Protein AF-A0A241VR04-F1 (afdb_monomer_lite)

Radius of gyration: 36.31 Å; chains: 1; bounding box: 90×102×62 Å

Secondary structure (DSSP, 8-state):
----------------------------------PPPHHHHHHHHHHHHHHHHHHHHHHHHHHHHHHHHHHHHHHHHHHHHHHHHHHHHSSSTT---GGGSEEEEE-TTS-EEEEESEETTTTEEEESTT--GGG--EEEEEEESSTT---S--B-TTSPBPGGGGS---S-EEEEEEEPEETTEESSTTS-EEEEETTS-EEEESSTTSGGGSS----TTTEEE-

Sequence (226 aa):
MNFFSSLIRTHNTQLTVSATAVQLNSVAQLKKAKGFTLIELMIVVVVVAILAAIAIPSYSQYIERKDLAIARQEALRLAGELERFKSKNFSYKGFDATYLYGYQGTDSDGNSTSESYYDKATGKLSLPLGASGADVKYIITLVDGGTGHKPLTIVNSEGTETTDSESVNGLSWAISVERAKDGSEPKQPRNYDLLLTNTGLRCMTKVKNVVTTFVDCGDDDNSESW

pLDDT: mean 84.78, std 16.1, range [33.53, 97.31]

Structure (mmCIF, N/CA/C/O backbone):
data_AF-A0A241VR04-F1
#
_entry.id   AF-A0A241VR04-F1
#
loop_
_atom_site.group_PDB
_atom_site.id
_atom_site.type_symbol
_atom_site.label_atom_id
_atom_site.label_alt_id
_atom_site.label_comp_id
_atom_site.label_asym_id
_atom_site.label_entity_id
_atom_site.label_seq_id
_atom_site.pdbx_PDB_ins_code
_atom_site.Cartn_x
_atom_site.Cartn_y
_atom_site.Cartn_z
_atom_site.occupancy
_atom_site.B_iso_or_equiv
_atom_site.auth_seq_id
_atom_site.auth_comp_id
_atom_site.auth_asym_id
_atom_site.auth_atom_id
_atom_site.pdbx_PDB_model_num
ATOM 1 N N . MET A 1 1 ? -22.599 72.269 20.823 1.00 39.28 1 MET A N 1
ATOM 2 C CA . MET A 1 1 ? -21.996 72.925 21.996 1.00 39.28 1 MET A CA 1
ATOM 3 C C . MET A 1 1 ? -23.129 73.475 22.839 1.00 39.28 1 MET A C 1
ATOM 5 O O . MET A 1 1 ? -23.839 74.345 22.373 1.00 39.28 1 MET A O 1
ATOM 9 N N . ASN A 1 2 ? -23.347 72.843 23.988 1.00 33.53 2 ASN A N 1
ATOM 10 C CA . ASN A 1 2 ? -23.771 73.435 25.250 1.00 33.53 2 ASN A CA 1
ATOM 11 C C . ASN A 1 2 ? -24.863 74.526 25.311 1.00 33.53 2 ASN A C 1
ATOM 13 O O . ASN A 1 2 ? -24.670 75.653 24.879 1.00 33.53 2 ASN A O 1
ATOM 17 N N . PHE A 1 3 ? -25.866 74.172 26.124 1.00 37.53 3 PHE A N 1
ATOM 18 C CA . PHE A 1 3 ? -26.429 74.959 27.230 1.00 37.53 3 PHE A CA 1
ATOM 19 C C . PHE A 1 3 ? -27.644 75.870 26.979 1.00 37.53 3 PHE A C 1
ATOM 21 O O . PHE A 1 3 ? -27.547 76.961 26.440 1.00 37.53 3 PHE A O 1
ATOM 28 N N . PHE A 1 4 ? -28.764 75.378 27.531 1.00 39.19 4 PHE A N 1
ATOM 29 C CA . PHE A 1 4 ? -29.616 76.013 28.549 1.00 39.19 4 PHE A CA 1
ATOM 30 C C . PHE A 1 4 ? -30.163 77.426 28.314 1.00 39.19 4 PHE A C 1
ATOM 32 O O . PHE A 1 4 ? -29.411 78.391 28.273 1.00 39.19 4 PHE A O 1
ATOM 39 N N . SER A 1 5 ? -31.497 77.530 28.407 1.00 39.38 5 SER A N 1
ATOM 40 C CA . SER A 1 5 ? -32.257 78.444 29.294 1.00 39.38 5 SER A CA 1
ATOM 41 C C . SER A 1 5 ? -33.636 78.692 28.656 1.00 39.38 5 SER A C 1
ATOM 43 O O . SER A 1 5 ? -33.710 79.248 27.571 1.00 39.38 5 SER A O 1
ATOM 45 N N . SER A 1 6 ? -34.724 78.086 29.139 1.00 38.06 6 SER A N 1
ATOM 46 C CA . SER A 1 6 ? -35.537 78.469 30.312 1.00 38.06 6 SER A CA 1
ATOM 47 C C . SER A 1 6 ? -36.768 79.307 29.935 1.00 38.06 6 SER A C 1
ATOM 49 O O . SER A 1 6 ? -36.705 80.167 29.066 1.00 38.06 6 SER A O 1
ATOM 51 N N . LEU A 1 7 ? -37.829 79.069 30.717 1.00 38.34 7 LEU A N 1
ATOM 52 C CA . LEU A 1 7 ? -39.064 79.834 30.919 1.00 38.34 7 LEU A CA 1
ATOM 53 C C . LEU A 1 7 ? -40.253 79.506 30.001 1.00 38.34 7 LEU A C 1
ATOM 55 O O . LEU A 1 7 ? -40.328 79.937 28.861 1.00 38.34 7 LEU A O 1
ATOM 59 N N . ILE A 1 8 ? -41.281 78.871 30.574 1.00 44.03 8 ILE A N 1
ATOM 60 C CA . ILE A 1 8 ? -42.440 79.594 31.130 1.00 44.03 8 ILE A CA 1
ATOM 61 C C . ILE A 1 8 ? -43.303 78.640 31.974 1.00 44.03 8 ILE A C 1
ATOM 63 O O . ILE A 1 8 ? -43.607 77.507 31.619 1.00 44.03 8 ILE A O 1
ATOM 67 N N . ARG A 1 9 ? -43.662 79.169 33.139 1.00 39.44 9 ARG A N 1
ATOM 68 C CA . ARG A 1 9 ? -44.588 78.688 34.163 1.00 39.44 9 ARG A CA 1
ATOM 69 C C . ARG A 1 9 ? -46.036 78.863 33.690 1.00 39.44 9 ARG A C 1
ATOM 71 O O . ARG A 1 9 ? -46.342 79.923 33.162 1.00 39.44 9 ARG A O 1
ATOM 78 N N . THR A 1 10 ? -46.936 77.922 33.985 1.00 44.41 10 THR A N 1
ATOM 79 C CA . THR A 1 10 ? -48.301 78.187 34.510 1.00 44.41 10 THR A CA 1
ATOM 80 C C . THR A 1 10 ? -49.040 76.878 34.813 1.00 44.41 10 THR A C 1
ATOM 82 O O . THR A 1 10 ? -49.115 75.972 33.992 1.00 44.41 10 THR A O 1
ATOM 85 N N . HIS A 1 11 ? -49.573 76.794 36.033 1.00 48.94 11 HIS A N 1
ATOM 86 C CA . HIS A 1 11 ? -50.571 75.822 36.479 1.00 48.94 11 HIS A CA 1
ATOM 87 C C . HIS A 1 11 ? -51.970 76.242 35.998 1.00 48.94 11 HIS A C 1
ATOM 89 O O . HIS A 1 11 ? -52.285 77.424 36.109 1.00 48.94 11 HIS A O 1
ATOM 95 N N . ASN A 1 12 ? -52.814 75.291 35.579 1.00 50.25 12 ASN A N 1
ATOM 96 C CA . ASN A 1 12 ? -54.262 75.211 35.886 1.00 50.25 12 ASN A CA 1
ATOM 97 C C . ASN A 1 12 ? -54.876 74.007 35.144 1.00 50.25 12 ASN A C 1
ATOM 99 O O . ASN A 1 12 ? -54.830 73.949 33.922 1.00 50.25 12 ASN A O 1
ATOM 103 N N . THR A 1 13 ? -55.192 72.907 35.832 1.00 45.31 13 THR A N 1
ATOM 104 C CA . THR A 1 13 ? -56.526 72.553 36.376 1.00 45.31 13 THR A CA 1
ATOM 105 C C . THR A 1 13 ? -57.651 72.463 35.335 1.00 45.31 13 THR A C 1
ATOM 107 O O . THR A 1 13 ? -58.212 73.465 34.917 1.00 45.31 13 THR A O 1
ATOM 110 N N . GLN A 1 14 ? -58.051 71.229 35.010 1.00 47.56 14 GLN A N 1
ATOM 111 C CA . GLN A 1 14 ? -59.447 70.854 34.757 1.00 47.56 14 GLN A CA 1
ATOM 112 C C . GLN A 1 14 ? -59.642 69.396 35.208 1.00 47.56 14 GLN A C 1
ATOM 114 O O . GLN A 1 14 ? -58.981 68.487 34.707 1.00 47.56 14 GLN A O 1
ATOM 119 N N . LEU A 1 15 ? -60.532 69.195 36.185 1.00 41.91 15 LEU A N 1
ATOM 120 C CA . LEU A 1 15 ? -61.107 67.898 36.550 1.00 41.91 15 LEU A CA 1
ATOM 121 C C . LEU A 1 15 ? -62.124 67.480 35.478 1.00 41.91 15 LEU A C 1
ATOM 123 O O . LEU A 1 15 ? -62.976 68.283 35.114 1.00 41.91 15 LEU A O 1
ATOM 127 N N . THR A 1 16 ? -62.144 66.204 35.094 1.00 47.28 16 THR A N 1
ATOM 128 C CA . THR A 1 16 ? -63.366 65.529 34.621 1.00 47.28 16 THR A CA 1
ATOM 129 C C . THR A 1 16 ? -63.419 64.112 35.194 1.00 47.28 16 THR A C 1
ATOM 131 O O . THR A 1 16 ? -62.405 63.431 35.321 1.00 47.28 16 THR A O 1
ATOM 134 N N . VAL A 1 17 ? -64.612 63.721 35.639 1.00 49.47 17 VAL A N 1
ATOM 135 C CA . VAL A 1 17 ? -64.913 62.539 36.455 1.00 49.47 17 VAL A CA 1
ATOM 136 C C . VAL A 1 17 ? -65.593 61.460 35.601 1.00 49.47 17 VAL A C 1
ATOM 138 O O . VAL A 1 17 ? -66.369 61.780 34.708 1.00 49.47 17 VAL A O 1
ATOM 141 N N . SER A 1 18 ? -65.365 60.201 35.993 1.00 49.81 18 SER A N 1
ATOM 142 C CA . SER A 1 18 ? -66.170 58.989 35.746 1.00 49.81 18 SER A CA 1
ATOM 143 C C . SER A 1 18 ? -66.097 58.282 34.389 1.00 49.81 18 SER A C 1
ATOM 145 O O . SER A 1 18 ? -66.780 58.639 33.438 1.00 49.81 18 SER A O 1
ATOM 147 N N . ALA A 1 19 ? -65.445 57.116 34.406 1.00 52.03 19 ALA A N 1
ATOM 148 C CA . ALA A 1 19 ? -66.067 55.857 33.993 1.00 52.03 19 ALA A CA 1
ATOM 149 C C . ALA A 1 19 ? -65.347 54.690 34.690 1.00 52.03 19 ALA A C 1
ATOM 151 O O . ALA A 1 19 ? -64.163 54.440 34.475 1.00 52.03 19 ALA A O 1
ATOM 152 N N . THR A 1 20 ? -66.063 53.986 35.561 1.00 49.97 20 THR A N 1
ATOM 153 C CA . THR A 1 20 ? -65.655 52.696 36.122 1.00 49.97 20 THR A CA 1
ATOM 154 C C . THR A 1 20 ? -65.588 51.650 35.010 1.00 49.97 20 THR A C 1
ATOM 156 O O . THR A 1 20 ? -66.627 51.264 34.476 1.00 49.97 20 THR A O 1
ATOM 159 N N . ALA A 1 21 ? -64.392 51.153 34.696 1.00 54.28 21 ALA A N 1
ATOM 160 C CA . ALA A 1 21 ? -64.214 49.896 33.976 1.00 54.28 21 ALA A CA 1
ATOM 161 C C . ALA A 1 21 ? -63.742 48.827 34.971 1.00 54.28 21 ALA A C 1
ATOM 163 O O . ALA A 1 21 ? -62.645 48.898 35.524 1.00 54.28 21 ALA A O 1
ATOM 164 N N . VAL A 1 22 ? -64.631 47.869 35.229 1.00 51.91 22 VAL A N 1
ATOM 165 C CA . VAL A 1 22 ? -64.387 46.639 35.987 1.00 51.91 22 VAL A CA 1
ATOM 166 C C . VAL A 1 22 ? -63.388 45.751 35.226 1.00 51.91 22 VAL A C 1
ATOM 168 O O . VAL A 1 22 ? -63.390 45.704 33.999 1.00 51.91 22 VAL A O 1
ATOM 171 N N . GLN A 1 23 ? -62.524 45.085 35.996 1.00 60.75 23 GLN A N 1
ATOM 172 C CA . GLN A 1 23 ? -61.385 44.241 35.616 1.00 60.75 23 GLN A CA 1
ATOM 173 C C . GLN A 1 23 ? -61.546 43.349 34.381 1.00 60.75 23 GLN A C 1
ATOM 175 O O . GLN A 1 23 ? -62.522 42.620 34.266 1.00 60.75 23 GLN A O 1
ATOM 180 N N . LEU A 1 24 ? -60.439 43.198 33.647 1.00 49.22 24 LEU A N 1
ATOM 181 C CA . LEU A 1 24 ? -59.973 41.897 33.155 1.00 49.22 24 LEU A CA 1
ATOM 182 C C . LEU A 1 24 ? -58.447 41.836 33.325 1.00 49.22 24 LEU A C 1
ATOM 184 O O . LEU A 1 24 ? -57.688 42.143 32.410 1.00 49.22 24 LEU A O 1
ATOM 188 N N . ASN A 1 25 ? -57.981 41.446 34.517 1.00 60.09 25 ASN A N 1
ATOM 189 C CA . ASN A 1 25 ? -56.613 40.948 34.652 1.00 60.09 25 ASN A CA 1
ATOM 190 C C . ASN A 1 25 ? -56.517 39.707 33.763 1.00 60.09 25 ASN A C 1
ATOM 192 O O . ASN A 1 25 ? -57.110 38.674 34.080 1.00 60.09 25 ASN A O 1
ATOM 196 N N . SER A 1 26 ? -55.811 39.814 32.637 1.00 60.19 26 SER A N 1
ATOM 197 C CA . SER A 1 26 ? -55.490 38.661 31.808 1.00 60.19 26 SER A CA 1
ATOM 198 C C . SER A 1 26 ? -54.713 37.676 32.674 1.00 60.19 26 SER A C 1
ATOM 200 O O . SER A 1 26 ? -53.553 37.918 33.018 1.00 60.19 26 SER A O 1
ATOM 202 N N . VAL A 1 27 ? -55.350 36.575 33.061 1.00 63.19 27 VAL A N 1
ATOM 203 C CA . VAL A 1 27 ? -54.652 35.464 33.698 1.00 63.19 27 VAL A CA 1
ATOM 204 C C . VAL A 1 27 ? -53.820 34.827 32.592 1.00 63.19 27 VAL A C 1
ATOM 206 O O . VAL A 1 27 ? -54.307 34.000 31.824 1.00 63.19 27 VAL A O 1
ATOM 209 N N . ALA A 1 28 ? -52.581 35.293 32.435 1.00 64.81 28 ALA A N 1
ATOM 210 C CA . ALA A 1 28 ? -51.611 34.641 31.577 1.00 64.81 28 ALA A CA 1
ATOM 211 C C . ALA A 1 28 ? -51.478 33.202 32.087 1.00 64.81 28 ALA A C 1
ATOM 213 O O . ALA A 1 28 ? -50.957 32.959 33.175 1.00 64.81 28 ALA A O 1
ATOM 214 N N . GLN A 1 29 ? -52.029 32.254 31.329 1.00 64.88 29 GLN A N 1
ATOM 215 C CA . GLN A 1 29 ? -51.862 30.824 31.547 1.00 64.88 29 GLN A CA 1
ATOM 216 C C . GLN A 1 29 ? -50.359 30.526 31.526 1.00 64.88 29 GLN A C 1
ATOM 218 O O . GLN A 1 29 ? -49.751 30.403 30.462 1.00 64.88 29 GLN A O 1
ATOM 223 N N . LEU A 1 30 ? -49.746 30.448 32.708 1.00 65.88 30 LEU A N 1
ATOM 224 C CA . LEU A 1 30 ? -48.392 29.944 32.885 1.00 65.88 30 LEU A CA 1
ATOM 225 C C . LEU A 1 30 ? -48.393 28.497 32.391 1.00 65.88 30 LEU A C 1
ATOM 227 O O . LEU A 1 30 ? -48.849 27.589 33.089 1.00 65.88 30 LEU A O 1
ATOM 231 N N . LYS A 1 31 ? -47.911 28.275 31.162 1.00 66.88 31 LYS A N 1
ATOM 232 C CA . LYS A 1 31 ? -47.611 26.930 30.672 1.00 66.88 31 LYS A CA 1
ATOM 233 C C . LYS A 1 31 ? -46.680 26.286 31.697 1.00 66.88 31 LYS A C 1
ATOM 235 O O . LYS A 1 31 ? -45.540 26.718 31.844 1.00 66.88 31 LYS A O 1
ATOM 240 N N . LYS A 1 32 ? -47.166 25.273 32.422 1.00 68.62 32 LYS A N 1
ATOM 241 C CA . LYS A 1 32 ? -46.323 24.455 33.299 1.00 68.62 32 LYS A CA 1
ATOM 242 C C . LYS A 1 32 ? -45.193 23.891 32.443 1.00 68.62 32 LYS A C 1
ATOM 244 O O . LYS A 1 32 ? -45.448 23.067 31.564 1.00 68.62 32 LYS A O 1
ATOM 249 N N . ALA A 1 33 ? -43.967 24.345 32.680 1.00 68.69 33 ALA A N 1
ATOM 250 C CA . ALA A 1 33 ? -42.789 23.708 32.123 1.00 68.69 33 ALA A CA 1
ATOM 251 C C . ALA A 1 33 ? -42.757 22.273 32.668 1.00 68.69 33 ALA A C 1
ATOM 253 O O . ALA A 1 33 ? -42.547 22.059 33.862 1.00 68.69 33 ALA A O 1
ATOM 254 N N . LYS A 1 34 ? -43.053 21.288 31.814 1.00 74.94 34 LYS A N 1
ATOM 255 C CA . LYS A 1 34 ? -42.814 19.880 32.134 1.00 74.94 34 LYS A CA 1
ATOM 256 C C . LYS A 1 34 ? -41.298 19.692 32.129 1.00 74.94 34 LYS A C 1
ATOM 258 O O . LYS A 1 34 ? -40.695 19.637 31.064 1.00 74.94 34 LYS A O 1
ATOM 263 N N . GLY A 1 35 ? -40.688 19.708 33.311 1.00 77.25 35 GLY A N 1
ATOM 264 C CA . GLY A 1 35 ? -39.271 19.395 33.475 1.00 77.25 35 GLY A CA 1
ATOM 265 C C . GLY A 1 35 ? -39.025 17.896 33.303 1.00 77.25 35 GLY A C 1
ATOM 266 O O . GLY A 1 35 ? -39.868 17.090 33.696 1.00 77.25 35 GLY A O 1
ATOM 267 N N . PHE A 1 36 ? -37.875 17.539 32.727 1.00 82.19 36 PHE A N 1
ATOM 268 C CA . PHE A 1 36 ? -37.367 16.166 32.730 1.00 82.19 36 PHE A CA 1
ATOM 269 C C . PHE A 1 36 ? -37.178 15.688 34.170 1.00 82.19 36 PHE A C 1
ATOM 271 O O . PHE A 1 36 ? -36.665 16.426 35.016 1.00 82.19 36 PHE A O 1
ATOM 278 N N . THR A 1 37 ? -37.581 14.453 34.457 1.00 91.00 37 THR A N 1
ATOM 279 C CA . THR A 1 37 ? -37.330 13.858 35.773 1.00 91.00 37 THR A CA 1
ATOM 280 C C . THR A 1 37 ? -35.912 13.286 35.830 1.00 91.00 37 THR A C 1
ATOM 282 O O . THR A 1 37 ? -35.388 12.790 34.833 1.00 91.00 37 THR A O 1
ATOM 285 N N . LEU A 1 38 ? -35.278 13.319 37.008 1.00 92.00 38 LEU A N 1
ATOM 286 C CA . LEU A 1 38 ? -33.941 12.737 37.194 1.00 92.00 38 LEU A CA 1
ATOM 287 C C . LEU A 1 38 ? -33.939 11.232 36.877 1.00 92.00 38 LEU A C 1
ATOM 289 O O . LEU A 1 38 ? -32.987 10.719 36.295 1.00 92.00 38 LEU A O 1
ATOM 293 N N . ILE A 1 39 ? -35.033 10.540 37.203 1.00 93.38 39 ILE A N 1
ATOM 294 C CA . ILE A 1 39 ? -35.177 9.106 36.943 1.00 93.38 39 ILE A CA 1
ATOM 295 C C . ILE A 1 39 ? -35.293 8.780 35.448 1.00 93.38 39 ILE A C 1
ATOM 297 O O . ILE A 1 39 ? -34.703 7.805 34.991 1.00 93.38 39 ILE A O 1
ATOM 301 N N . GLU A 1 40 ? -35.987 9.614 34.670 1.00 92.56 40 GLU A N 1
ATOM 302 C CA . GLU A 1 40 ? -36.082 9.467 33.214 1.00 92.56 40 GLU A CA 1
ATOM 303 C C . GLU A 1 40 ? -34.702 9.590 32.565 1.00 92.56 40 GLU A C 1
ATOM 305 O O . GLU A 1 40 ? -34.331 8.767 31.730 1.00 92.56 40 GLU A O 1
ATOM 310 N N . LEU A 1 41 ? -33.888 10.537 33.036 1.00 92.31 41 LEU A N 1
ATOM 311 C CA . LEU A 1 41 ? -32.508 10.672 32.584 1.00 92.31 41 LEU A CA 1
ATOM 312 C C . LEU A 1 41 ? -31.644 9.465 32.982 1.00 92.31 41 LEU A C 1
ATOM 314 O O . LEU A 1 41 ? -30.869 8.981 32.160 1.00 92.31 41 LEU A O 1
ATOM 318 N N . MET A 1 42 ? -31.791 8.933 34.201 1.00 94.94 42 MET A N 1
ATOM 319 C CA . MET A 1 42 ? -31.033 7.750 34.630 1.00 94.94 42 MET A CA 1
ATOM 320 C C . MET A 1 42 ? -31.308 6.524 33.754 1.00 94.94 42 MET A C 1
ATOM 322 O O . MET A 1 42 ? -30.368 5.831 33.370 1.00 94.94 42 MET A O 1
ATOM 326 N N . ILE A 1 43 ? -32.569 6.273 33.391 1.00 95.38 43 ILE A N 1
ATOM 327 C CA . ILE A 1 43 ? -32.918 5.148 32.512 1.00 95.38 43 ILE A CA 1
ATOM 328 C C . ILE A 1 43 ? -32.312 5.350 31.120 1.00 95.38 43 ILE A C 1
ATOM 330 O O . ILE A 1 43 ? -31.726 4.419 30.570 1.00 95.38 43 ILE A O 1
ATOM 334 N N . VAL A 1 44 ? -32.386 6.565 30.566 1.00 96.00 44 VAL A N 1
ATOM 335 C CA . VAL A 1 44 ? -31.792 6.876 29.256 1.00 96.00 44 VAL A CA 1
ATOM 336 C C . VAL A 1 44 ? -30.284 6.622 29.259 1.00 96.00 44 VAL A C 1
ATOM 338 O O . VAL A 1 44 ? -29.775 5.975 28.346 1.00 96.00 44 VAL A O 1
ATOM 341 N N . VAL A 1 45 ? -29.571 7.060 30.301 1.00 95.88 45 VAL A N 1
ATOM 342 C CA . VAL A 1 45 ? -28.121 6.833 30.424 1.00 95.88 45 VAL A CA 1
ATOM 343 C C . VAL A 1 45 ? -27.795 5.341 30.479 1.00 95.88 45 VAL A C 1
ATOM 345 O O . VAL A 1 45 ? -26.870 4.898 29.800 1.00 95.88 45 VAL A O 1
ATOM 348 N N . VAL A 1 46 ? -28.570 4.552 31.229 1.00 97.25 46 VAL A N 1
ATOM 349 C CA . VAL A 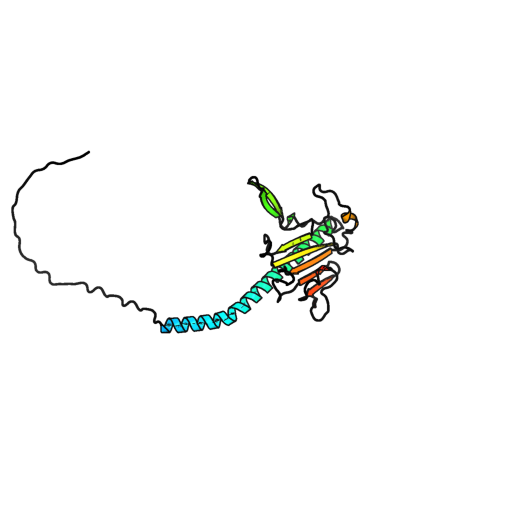1 46 ? -28.376 3.095 31.313 1.00 97.25 46 VAL A CA 1
ATOM 350 C C . VAL A 1 46 ? -28.574 2.430 29.950 1.00 97.25 46 VAL A C 1
ATOM 352 O O . VAL A 1 46 ? -27.743 1.623 29.536 1.00 97.25 46 VAL A O 1
ATOM 355 N N . VAL A 1 47 ? -29.631 2.790 29.219 1.00 97.06 47 VAL A N 1
ATOM 356 C CA . VAL A 1 47 ? -29.886 2.235 27.881 1.00 97.06 47 VAL A CA 1
ATOM 357 C C . VAL A 1 47 ? -28.760 2.609 26.910 1.00 97.06 47 VAL A C 1
ATOM 359 O O . VAL A 1 47 ? -28.253 1.740 26.202 1.00 97.06 47 VAL A O 1
ATOM 362 N N . VAL A 1 48 ? -28.310 3.869 26.910 1.00 96.94 48 VAL A N 1
ATOM 363 C CA . VAL A 1 48 ? -27.192 4.322 26.062 1.00 96.94 48 VAL A CA 1
ATOM 364 C C . VAL A 1 48 ? -25.893 3.593 26.414 1.00 96.94 48 VAL A C 1
ATOM 366 O O . VAL A 1 48 ? -25.165 3.196 25.507 1.00 96.94 48 VAL A O 1
ATOM 369 N N . ALA A 1 49 ? -25.616 3.355 27.700 1.00 97.12 49 ALA A N 1
ATOM 370 C CA . ALA A 1 49 ? -24.420 2.634 28.136 1.00 97.12 49 ALA A CA 1
ATOM 371 C C . ALA A 1 49 ? -24.391 1.184 27.618 1.00 97.12 49 ALA A C 1
ATOM 373 O O . ALA A 1 49 ? -23.358 0.728 27.125 1.00 97.12 49 ALA A O 1
ATOM 374 N N . ILE A 1 50 ? -25.526 0.478 27.664 1.00 96.38 50 ILE A N 1
ATOM 375 C CA . ILE A 1 50 ? -25.641 -0.897 27.147 1.00 96.38 50 ILE A CA 1
ATOM 376 C C . ILE A 1 50 ? -25.420 -0.924 25.629 1.00 96.38 50 ILE A C 1
ATOM 378 O O . ILE A 1 50 ? -24.664 -1.757 25.127 1.00 96.38 50 ILE A O 1
ATOM 382 N N . LEU A 1 51 ? -26.041 0.005 24.893 1.00 96.75 51 LEU A N 1
ATOM 383 C CA . LEU A 1 51 ? -25.873 0.093 23.440 1.00 96.75 51 LEU A CA 1
ATOM 384 C C . LEU A 1 51 ? -24.425 0.421 23.055 1.00 96.75 51 LEU A C 1
ATOM 386 O O . LEU A 1 51 ? -23.870 -0.213 22.157 1.00 96.75 51 LEU A O 1
ATOM 390 N N . ALA A 1 52 ? -23.794 1.366 23.757 1.00 94.75 52 ALA A N 1
ATOM 391 C CA . ALA A 1 52 ? -22.412 1.760 23.509 1.00 94.75 52 ALA A CA 1
ATOM 392 C C . ALA A 1 52 ? -21.430 0.592 23.709 1.00 94.75 52 ALA A C 1
ATOM 394 O O . ALA A 1 52 ? -20.520 0.420 22.897 1.00 94.75 52 ALA A O 1
ATOM 395 N N . ALA A 1 53 ? -21.644 -0.249 24.728 1.00 95.06 53 ALA A N 1
ATOM 396 C CA . ALA A 1 53 ? -20.777 -1.392 25.022 1.00 95.06 53 ALA A CA 1
ATOM 397 C C . ALA A 1 53 ? -20.680 -2.399 23.859 1.00 95.06 53 ALA A C 1
ATOM 399 O O . ALA A 1 53 ? -19.616 -2.968 23.623 1.00 95.06 53 ALA A O 1
ATOM 400 N N . ILE A 1 54 ? -21.765 -2.594 23.105 1.00 92.88 54 ILE A N 1
ATOM 401 C CA . ILE A 1 54 ? -21.800 -3.498 21.943 1.00 92.88 54 ILE A CA 1
ATOM 402 C C . ILE A 1 54 ? -21.365 -2.760 20.668 1.00 92.88 54 ILE A C 1
ATOM 404 O O . ILE A 1 54 ? -20.631 -3.306 19.840 1.00 92.88 54 ILE A O 1
ATOM 408 N N . ALA A 1 55 ? -21.795 -1.506 20.507 1.00 92.06 55 ALA A N 1
ATOM 409 C CA . ALA A 1 55 ? -21.573 -0.737 19.288 1.00 92.06 55 ALA A CA 1
ATOM 410 C C . ALA A 1 55 ? -20.095 -0.384 19.059 1.00 92.06 55 ALA A C 1
ATOM 412 O O . ALA A 1 55 ? -19.608 -0.519 17.937 1.00 92.06 55 ALA A O 1
ATOM 413 N N . ILE A 1 56 ? -19.362 0.024 20.101 1.00 90.88 56 ILE A N 1
ATOM 414 C CA . ILE A 1 56 ? -17.966 0.483 19.986 1.00 90.88 56 ILE A CA 1
ATOM 415 C C . ILE A 1 56 ? -17.032 -0.582 19.369 1.00 90.88 56 ILE A C 1
ATOM 417 O O . ILE A 1 56 ? -16.404 -0.285 18.348 1.00 90.88 56 ILE A O 1
ATOM 421 N N . PRO A 1 57 ? -16.931 -1.820 19.899 1.00 90.94 57 PRO A N 1
ATOM 422 C CA . PRO A 1 57 ? -16.031 -2.834 19.337 1.00 90.94 57 PRO A CA 1
ATOM 423 C C . PRO A 1 57 ? -16.476 -3.353 17.964 1.00 90.94 57 PRO A C 1
ATOM 425 O O . PRO A 1 57 ? -15.656 -3.883 17.212 1.00 90.94 57 PRO A O 1
ATOM 428 N N . SER A 1 58 ? -17.766 -3.249 17.634 1.00 91.44 58 SER A N 1
ATOM 429 C CA . SER A 1 58 ? -18.274 -3.590 16.302 1.00 91.44 58 SER A CA 1
ATOM 430 C C . SER A 1 58 ? -17.904 -2.514 15.281 1.00 91.44 58 SER A C 1
ATOM 432 O O . SER A 1 58 ? -17.510 -2.829 14.159 1.00 91.44 58 SER A O 1
ATOM 434 N N . TYR A 1 59 ? -18.010 -1.242 15.665 1.00 92.62 59 TYR A N 1
ATOM 435 C CA . TYR A 1 59 ? -17.695 -0.120 14.791 1.00 92.62 59 TYR A CA 1
ATOM 436 C C . TYR A 1 59 ? -16.198 -0.048 14.467 1.00 92.62 59 TYR A C 1
ATOM 438 O O . TYR A 1 59 ? -15.840 0.174 13.313 1.00 92.62 59 TYR A O 1
ATOM 446 N N . SER A 1 60 ? -15.313 -0.316 15.435 1.00 90.81 60 SER A N 1
ATOM 447 C CA . SER A 1 60 ? -13.865 -0.353 15.173 1.00 90.81 60 SER A CA 1
ATOM 448 C C . SER A 1 60 ? -13.489 -1.416 14.134 1.00 90.81 60 SER A C 1
ATOM 450 O O . SER A 1 60 ? -12.799 -1.112 13.165 1.00 90.81 60 SER A O 1
ATOM 452 N N . GLN A 1 61 ? -14.033 -2.631 14.261 1.00 91.38 61 GLN A N 1
ATOM 453 C CA . GLN A 1 61 ? -13.832 -3.703 13.279 1.00 91.38 61 GLN A CA 1
ATOM 454 C C . GLN A 1 61 ? -14.352 -3.334 11.889 1.00 91.38 61 GLN A C 1
ATOM 456 O O . GLN A 1 61 ? -13.745 -3.699 10.884 1.00 91.38 61 GLN A O 1
ATOM 461 N N . TYR A 1 62 ? -15.483 -2.630 11.822 1.00 93.38 62 TYR A N 1
ATOM 462 C CA . TYR A 1 62 ? -16.030 -2.159 10.555 1.00 93.38 62 TYR A CA 1
ATOM 463 C C . TYR A 1 62 ? -15.081 -1.170 9.865 1.00 93.38 62 TYR A C 1
ATOM 465 O O . TYR A 1 62 ? -14.815 -1.314 8.672 1.00 93.38 62 TYR A O 1
ATOM 473 N N . ILE A 1 63 ? -14.527 -0.211 10.613 1.00 93.06 63 ILE A N 1
ATOM 474 C CA . ILE A 1 63 ? -13.565 0.757 10.074 1.00 93.06 63 ILE A CA 1
ATOM 475 C C . ILE A 1 63 ? -12.294 0.059 9.581 1.00 93.06 63 ILE A C 1
ATOM 477 O O . ILE A 1 63 ? -11.868 0.343 8.464 1.00 93.06 63 ILE A O 1
ATOM 481 N N . GLU A 1 64 ? -11.753 -0.899 10.339 1.00 93.38 64 GLU A N 1
ATOM 482 C CA . GLU A 1 64 ? -10.592 -1.687 9.902 1.00 93.38 64 GLU A CA 1
ATOM 483 C C . GLU A 1 64 ? -10.874 -2.406 8.572 1.00 93.38 64 GLU A C 1
ATOM 485 O O . GLU A 1 64 ? -10.137 -2.241 7.598 1.00 93.38 64 GLU A O 1
ATOM 490 N N . ARG A 1 65 ? -11.989 -3.141 8.467 1.00 93.75 65 ARG A N 1
ATOM 491 C CA . ARG A 1 65 ? -12.367 -3.838 7.222 1.00 93.75 65 ARG A CA 1
ATOM 492 C C . ARG A 1 65 ? -12.532 -2.883 6.041 1.00 93.75 65 ARG A C 1
ATOM 494 O O . ARG A 1 65 ? -12.131 -3.213 4.928 1.00 93.75 65 ARG A O 1
ATOM 501 N N . LYS A 1 66 ? -13.109 -1.704 6.282 1.00 95.75 66 LYS A N 1
ATOM 502 C CA . LYS A 1 66 ? -13.265 -0.653 5.273 1.00 95.75 66 LYS A CA 1
ATOM 503 C C . LYS A 1 66 ? -11.900 -0.141 4.797 1.00 95.75 66 LYS A C 1
ATOM 505 O O . LYS A 1 66 ? -11.718 0.032 3.596 1.00 95.75 66 LYS A O 1
ATOM 510 N N . ASP A 1 67 ? -10.935 0.049 5.695 1.00 95.88 67 ASP A N 1
ATOM 511 C CA . ASP A 1 67 ? -9.581 0.476 5.322 1.00 95.88 67 ASP A CA 1
ATOM 512 C C . ASP A 1 67 ? -8.855 -0.590 4.474 1.00 95.88 67 ASP A C 1
ATOM 514 O O . ASP A 1 67 ? -8.254 -0.246 3.456 1.00 95.88 67 ASP A O 1
ATOM 518 N N . LEU A 1 68 ? -8.986 -1.884 4.813 1.00 95.62 68 LEU A N 1
ATOM 519 C CA . LEU A 1 68 ? -8.450 -2.977 3.982 1.00 95.62 68 LEU A CA 1
ATOM 520 C C . LEU A 1 68 ? -9.098 -3.009 2.597 1.00 95.62 68 LEU A C 1
ATOM 522 O O . LEU A 1 68 ? -8.410 -3.214 1.601 1.00 95.62 68 LEU A O 1
ATOM 526 N N . ALA A 1 69 ? -10.417 -2.819 2.519 1.00 96.06 69 ALA A N 1
ATOM 527 C CA . ALA A 1 69 ? -11.128 -2.809 1.245 1.00 96.06 69 ALA A CA 1
ATOM 528 C C . ALA A 1 69 ? -10.608 -1.698 0.318 1.00 96.06 69 ALA A C 1
ATOM 530 O O . ALA A 1 69 ? -10.386 -1.950 -0.865 1.00 96.06 69 ALA A O 1
ATOM 531 N N . ILE A 1 70 ? -10.342 -0.508 0.868 1.00 96.38 70 ILE A N 1
ATOM 532 C CA . ILE A 1 70 ? -9.729 0.608 0.133 1.00 96.38 70 ILE A CA 1
ATOM 533 C C . ILE A 1 70 ? -8.316 0.230 -0.327 1.00 96.38 70 ILE A C 1
ATOM 535 O O . ILE A 1 70 ? -7.993 0.393 -1.501 1.00 96.38 70 ILE A O 1
ATOM 539 N N . ALA A 1 71 ? -7.487 -0.327 0.560 1.00 96.75 71 ALA A N 1
ATOM 540 C CA . ALA A 1 71 ? -6.122 -0.715 0.210 1.00 96.75 71 ALA A CA 1
ATOM 541 C C . ALA A 1 71 ? -6.076 -1.809 -0.872 1.00 96.75 71 ALA A C 1
ATOM 543 O O . ALA A 1 71 ? -5.299 -1.720 -1.822 1.00 96.75 71 ALA A O 1
ATOM 544 N N . ARG A 1 72 ? -6.966 -2.803 -0.784 1.00 95.94 72 ARG A N 1
ATOM 545 C CA . ARG A 1 72 ? -7.143 -3.857 -1.792 1.00 95.94 72 ARG A CA 1
ATOM 546 C C . ARG A 1 72 ? -7.577 -3.285 -3.136 1.00 95.94 72 ARG A C 1
ATOM 548 O O . ARG A 1 72 ? -7.048 -3.689 -4.169 1.00 95.94 72 ARG A O 1
ATOM 555 N N . GLN A 1 73 ? -8.530 -2.357 -3.134 1.00 96.69 73 GLN A N 1
ATOM 556 C CA . GLN A 1 73 ? -8.984 -1.689 -4.350 1.00 96.69 73 GLN A CA 1
ATOM 557 C C . GLN A 1 73 ? -7.841 -0.921 -5.018 1.00 96.69 73 GLN A C 1
ATOM 559 O O . GLN A 1 73 ? -7.666 -1.030 -6.232 1.00 96.69 73 GLN A O 1
ATOM 564 N N . GLU A 1 74 ? -7.032 -0.207 -4.238 1.00 97.06 74 GLU A N 1
ATOM 565 C CA . GLU A 1 74 ? -5.944 0.595 -4.793 1.00 97.06 74 GLU A CA 1
ATOM 566 C C . GLU A 1 74 ? -4.789 -0.265 -5.316 1.00 97.06 74 GLU A C 1
ATOM 568 O O . GLU A 1 74 ? -4.231 0.014 -6.378 1.00 97.06 74 GLU A O 1
ATOM 573 N N . ALA A 1 75 ? -4.507 -1.391 -4.658 1.00 96.62 75 ALA A N 1
ATOM 574 C CA . ALA A 1 75 ? -3.572 -2.389 -5.165 1.00 96.62 75 ALA A CA 1
ATOM 575 C C . ALA A 1 75 ? -4.045 -3.001 -6.501 1.00 96.62 75 ALA A C 1
ATOM 577 O O . ALA A 1 75 ? -3.257 -3.153 -7.435 1.00 96.62 75 ALA A O 1
ATOM 578 N N . LEU A 1 76 ? -5.345 -3.292 -6.640 1.00 96.25 76 LEU A N 1
ATOM 579 C CA . LEU A 1 76 ? -5.929 -3.767 -7.902 1.00 96.25 76 LEU A CA 1
ATOM 580 C C . LEU A 1 76 ? -5.931 -2.688 -8.994 1.00 96.25 76 LEU A C 1
ATOM 582 O O . LEU A 1 76 ? -5.756 -3.009 -10.170 1.00 96.25 76 LEU A O 1
ATOM 586 N N . ARG A 1 77 ? -6.095 -1.414 -8.625 1.00 97.00 77 ARG A N 1
ATOM 587 C CA . ARG A 1 77 ? -5.981 -0.287 -9.557 1.00 97.00 77 ARG A CA 1
ATOM 588 C C . ARG A 1 77 ? -4.563 -0.179 -10.120 1.00 97.00 77 ARG A C 1
ATOM 590 O O . ARG A 1 77 ? -4.409 -0.070 -11.334 1.00 97.00 77 ARG A O 1
ATOM 597 N N . LEU A 1 78 ? -3.545 -0.268 -9.259 1.00 96.88 78 LEU A N 1
ATOM 598 C CA . LEU A 1 78 ? -2.138 -0.314 -9.673 1.00 96.88 78 LEU A CA 1
ATOM 599 C C . LEU A 1 78 ? -1.864 -1.497 -10.606 1.00 96.88 78 LEU A C 1
ATOM 601 O O . LEU A 1 78 ? -1.262 -1.307 -11.660 1.00 96.88 78 LEU A O 1
ATOM 605 N N . ALA A 1 79 ? -2.366 -2.689 -10.269 1.00 96.56 79 ALA A N 1
ATOM 606 C CA . ALA A 1 79 ? -2.258 -3.869 -11.127 1.00 96.56 79 ALA A CA 1
ATOM 607 C C . ALA A 1 79 ? -2.860 -3.630 -12.525 1.00 96.56 79 ALA A C 1
ATOM 609 O O . ALA A 1 79 ? -2.245 -3.970 -13.532 1.00 96.56 79 ALA A O 1
ATOM 610 N N . GLY A 1 80 ? -4.033 -2.994 -12.611 1.00 96.56 80 GLY A N 1
ATOM 611 C CA . GLY A 1 80 ? -4.652 -2.648 -13.894 1.00 96.56 80 GLY A CA 1
ATOM 612 C C . GLY A 1 80 ? -3.811 -1.681 -14.737 1.00 96.56 80 GLY A C 1
ATOM 613 O O . GLY A 1 80 ? -3.654 -1.880 -15.944 1.00 96.56 80 GLY A O 1
ATOM 614 N N . GLU A 1 81 ? -3.230 -0.654 -14.114 1.00 96.69 81 GLU A N 1
ATOM 615 C CA . GLU A 1 81 ? -2.367 0.308 -14.815 1.00 96.69 81 GLU A CA 1
ATOM 616 C C . GLU A 1 81 ? -1.021 -0.302 -15.233 1.00 96.69 81 GLU A C 1
ATOM 618 O O . GLU A 1 81 ? -0.499 0.047 -16.294 1.00 96.69 81 GLU A O 1
ATOM 623 N N . LEU A 1 82 ? -0.491 -1.264 -14.474 1.00 96.25 82 LEU A N 1
ATOM 624 C CA . LEU A 1 82 ? 0.695 -2.036 -14.859 1.00 96.25 82 LEU A CA 1
ATOM 625 C C . LEU A 1 82 ? 0.458 -2.832 -16.143 1.00 96.25 82 LEU A C 1
ATOM 627 O O . LEU A 1 82 ? 1.276 -2.776 -17.063 1.00 96.25 82 LEU A O 1
ATOM 631 N N . GLU A 1 83 ? -0.679 -3.522 -16.257 1.00 95.94 83 GLU A N 1
ATOM 632 C CA . GLU A 1 83 ? -1.017 -4.265 -17.478 1.00 95.94 83 GLU A CA 1
ATOM 633 C C . GLU A 1 83 ? -1.207 -3.334 -18.684 1.00 95.94 83 GLU A C 1
ATOM 635 O O . GLU A 1 83 ? -0.760 -3.626 -19.802 1.00 95.94 83 GLU A O 1
ATOM 640 N N . ARG A 1 84 ? -1.794 -2.154 -18.459 1.00 95.81 84 ARG A N 1
ATOM 641 C CA . ARG A 1 84 ? -1.903 -1.114 -19.488 1.00 95.81 84 ARG A CA 1
ATOM 642 C C . ARG A 1 84 ? -0.535 -0.585 -19.915 1.00 95.81 84 ARG A C 1
ATOM 644 O O . ARG A 1 84 ? -0.322 -0.346 -21.105 1.00 95.81 84 ARG A O 1
ATOM 651 N N . PHE A 1 85 ? 0.384 -0.391 -18.972 1.00 95.62 85 PHE A N 1
ATOM 652 C CA . PHE A 1 85 ? 1.741 0.067 -19.252 1.00 95.62 85 PHE A CA 1
ATOM 653 C C . PHE A 1 85 ? 2.531 -0.974 -20.046 1.00 95.62 85 PHE A C 1
ATOM 655 O O . PHE A 1 85 ? 3.109 -0.635 -21.080 1.00 95.62 85 PHE A O 1
ATOM 66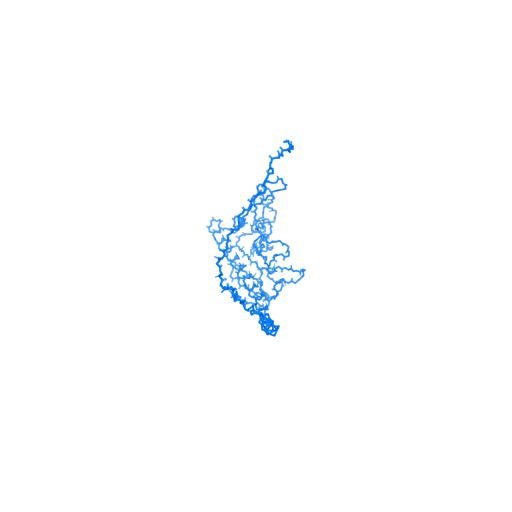2 N N . LYS A 1 86 ? 2.485 -2.247 -19.641 1.00 95.50 86 LYS A N 1
ATOM 663 C CA . LYS A 1 86 ? 3.130 -3.343 -20.375 1.00 95.50 86 LYS A CA 1
ATOM 664 C C . LYS A 1 86 ? 2.583 -3.496 -21.787 1.00 95.50 86 LYS A C 1
ATOM 666 O O . LYS A 1 86 ? 3.355 -3.733 -22.708 1.00 95.50 86 LYS A O 1
ATOM 671 N N . SER A 1 87 ? 1.282 -3.297 -21.988 1.00 96.50 87 SER A N 1
ATOM 672 C CA . SER A 1 87 ? 0.680 -3.342 -23.329 1.00 96.50 87 SER A CA 1
ATOM 673 C C . SER A 1 87 ? 1.263 -2.291 -24.287 1.00 96.50 87 SER A C 1
ATOM 675 O O . SER A 1 87 ? 1.199 -2.472 -25.499 1.00 96.50 87 SER A O 1
ATOM 677 N N . LYS A 1 88 ? 1.829 -1.193 -23.763 1.00 95.88 88 LYS A N 1
ATOM 678 C CA . LYS A 1 88 ? 2.457 -0.123 -24.555 1.00 95.88 88 LYS A CA 1
ATOM 679 C C . LYS A 1 88 ? 3.976 -0.263 -24.658 1.00 95.88 88 LYS A C 1
ATOM 681 O O . LYS A 1 88 ? 4.534 0.040 -25.704 1.00 95.88 88 LYS A O 1
ATOM 686 N N . ASN A 1 89 ? 4.627 -0.689 -23.577 1.00 93.00 89 ASN A N 1
ATOM 687 C CA . ASN A 1 89 ? 6.088 -0.680 -23.449 1.00 93.00 89 ASN A CA 1
ATOM 688 C C . ASN A 1 89 ? 6.726 -2.073 -23.547 1.00 93.00 89 ASN A C 1
ATOM 690 O O . ASN A 1 89 ? 7.946 -2.187 -23.520 1.00 93.00 89 ASN A O 1
ATOM 694 N N . PHE A 1 90 ? 5.922 -3.138 -23.622 1.00 93.25 90 PHE A N 1
ATOM 695 C CA . PHE A 1 90 ? 6.339 -4.549 -23.603 1.00 93.25 90 PHE A CA 1
ATOM 696 C C . PHE A 1 90 ? 7.129 -4.989 -22.354 1.00 93.25 90 PHE A C 1
ATOM 698 O O . PHE A 1 90 ? 7.553 -6.138 -22.264 1.00 93.25 90 PHE A O 1
ATOM 705 N N . SER A 1 91 ? 7.273 -4.109 -21.364 1.00 93.00 91 SER A N 1
ATOM 706 C CA . SER A 1 91 ? 7.937 -4.332 -20.081 1.00 93.00 91 SER A CA 1
ATOM 707 C C . SER A 1 91 ? 7.230 -3.519 -18.993 1.00 93.00 91 SER A C 1
ATOM 709 O O . SER A 1 91 ? 6.564 -2.527 -19.296 1.00 93.00 91 SER A O 1
ATOM 711 N N . TYR A 1 92 ? 7.363 -3.939 -17.736 1.00 93.56 92 TYR A N 1
ATOM 712 C CA . TYR A 1 92 ? 6.974 -3.157 -16.560 1.00 93.56 92 TYR A CA 1
ATOM 713 C C . TYR A 1 92 ? 8.104 -2.234 -16.067 1.00 93.56 92 TYR A C 1
ATOM 715 O O . TYR A 1 92 ? 7.843 -1.354 -15.248 1.00 93.56 92 TYR A O 1
ATOM 723 N N . LYS A 1 93 ? 9.347 -2.401 -16.553 1.00 91.06 93 LYS A N 1
ATOM 724 C CA . LYS A 1 93 ? 10.472 -1.518 -16.199 1.00 91.06 93 LYS A CA 1
ATOM 725 C C . LYS A 1 93 ? 10.158 -0.082 -16.631 1.00 91.06 93 LYS A C 1
ATOM 727 O O . LYS A 1 93 ? 9.665 0.152 -17.732 1.00 91.06 93 LYS A O 1
ATOM 732 N N . GLY A 1 94 ? 10.439 0.873 -15.750 1.00 88.94 94 GLY A N 1
ATOM 733 C CA . GLY A 1 94 ? 10.133 2.291 -15.934 1.00 88.94 94 GLY A CA 1
ATOM 734 C C . GLY A 1 94 ? 8.678 2.666 -15.642 1.00 88.94 94 GLY A C 1
ATOM 735 O O . GLY A 1 94 ? 8.279 3.794 -15.927 1.00 88.94 94 GLY A O 1
ATOM 736 N N . PHE A 1 95 ? 7.865 1.753 -15.096 1.00 92.19 95 PHE A N 1
ATOM 737 C CA . PHE A 1 95 ? 6.526 2.113 -14.639 1.00 92.19 95 PHE A CA 1
ATOM 738 C C . PHE A 1 95 ? 6.604 3.066 -13.443 1.00 92.19 95 PHE A C 1
ATOM 740 O O . PHE A 1 95 ? 7.204 2.750 -12.410 1.00 92.19 95 PHE A O 1
ATOM 747 N N . ASP A 1 96 ? 5.947 4.215 -13.576 1.00 91.06 96 ASP A N 1
ATOM 748 C CA . ASP A 1 96 ? 5.840 5.235 -12.541 1.00 91.06 96 ASP A CA 1
ATOM 749 C C . ASP A 1 96 ? 4.361 5.550 -12.279 1.00 91.06 96 ASP A C 1
ATOM 751 O O . ASP A 1 96 ? 3.643 5.975 -13.183 1.00 91.06 96 ASP A O 1
ATOM 755 N N . ALA A 1 97 ? 3.901 5.351 -11.041 1.00 93.69 97 ALA A N 1
ATOM 756 C CA . ALA A 1 97 ? 2.531 5.640 -10.620 1.00 93.69 97 ALA A CA 1
ATOM 757 C C . ALA A 1 97 ? 2.333 7.083 -10.115 1.00 93.69 97 ALA A C 1
ATOM 759 O O . ALA A 1 97 ? 1.222 7.437 -9.720 1.00 93.69 97 ALA A O 1
ATOM 760 N N . THR A 1 98 ? 3.363 7.936 -10.158 1.00 93.00 98 THR A N 1
ATOM 761 C CA . THR A 1 98 ? 3.322 9.335 -9.688 1.00 93.00 98 THR A CA 1
ATOM 762 C C . THR A 1 98 ? 2.128 10.105 -10.266 1.00 93.00 98 THR A C 1
ATOM 764 O O . THR A 1 98 ? 1.458 10.841 -9.539 1.00 93.00 98 THR A O 1
ATOM 767 N N . TYR A 1 99 ? 1.799 9.878 -11.545 1.00 92.06 99 TYR A N 1
ATOM 768 C CA . TYR A 1 99 ? 0.694 10.547 -12.246 1.00 92.06 99 TYR A CA 1
ATOM 769 C C . TYR A 1 99 ? -0.704 10.189 -11.713 1.00 92.06 99 TYR A C 1
ATOM 771 O O . TYR A 1 99 ? -1.649 10.944 -11.931 1.00 92.06 99 TYR A O 1
ATOM 779 N N . LEU A 1 100 ? -0.859 9.047 -11.034 1.00 94.12 100 LEU A N 1
ATOM 780 C CA . LEU A 1 100 ? -2.143 8.601 -10.481 1.00 94.12 100 LEU A CA 1
ATOM 781 C C . LEU A 1 100 ? -2.469 9.274 -9.146 1.00 94.12 100 LEU A C 1
ATOM 783 O O . LEU A 1 100 ? -3.644 9.420 -8.812 1.00 94.12 100 LEU A O 1
ATOM 787 N N . TYR A 1 101 ? -1.435 9.668 -8.400 1.00 95.19 101 TYR A N 1
ATOM 788 C CA . TYR A 1 101 ? -1.535 10.146 -7.018 1.00 95.19 101 TYR A CA 1
ATOM 789 C C . TYR A 1 101 ? -0.961 11.552 -6.840 1.00 95.19 101 TYR A C 1
ATOM 791 O O . TYR A 1 101 ? -0.471 11.893 -5.763 1.00 95.19 101 TYR A O 1
ATOM 799 N N . GLY A 1 102 ? -0.994 12.351 -7.908 1.00 94.56 102 GLY A N 1
ATOM 800 C CA . GLY A 1 102 ? -0.483 13.713 -7.908 1.00 94.56 102 GLY A CA 1
ATOM 801 C C . GLY A 1 102 ? -1.326 14.664 -7.054 1.00 94.56 102 GLY A C 1
ATOM 802 O O . GLY A 1 102 ? -2.556 14.598 -7.069 1.00 94.56 102 GLY A O 1
ATOM 803 N N . TYR A 1 103 ? -0.669 15.583 -6.355 1.00 94.44 103 TYR A N 1
ATOM 804 C CA . TYR A 1 103 ? -1.301 16.703 -5.660 1.00 94.44 103 TYR A CA 1
ATOM 805 C C . TYR A 1 103 ? -0.485 17.985 -5.855 1.00 94.44 103 TYR A C 1
ATOM 807 O O . TYR A 1 103 ? 0.668 17.951 -6.286 1.00 94.44 103 TYR A O 1
ATOM 815 N N . GLN A 1 104 ? -1.106 19.131 -5.578 1.00 94.25 104 GLN A N 1
ATOM 816 C CA . GLN A 1 104 ? -0.408 20.415 -5.567 1.00 94.25 104 GLN A CA 1
ATOM 817 C C . GLN A 1 104 ? 0.102 20.684 -4.153 1.00 94.25 104 GLN A C 1
ATOM 819 O O . GLN A 1 104 ? -0.696 20.822 -3.224 1.00 94.25 104 GLN A O 1
ATOM 824 N N . GLY A 1 105 ? 1.421 20.696 -4.004 1.00 90.44 105 GLY A N 1
ATOM 825 C CA . GLY A 1 105 ? 2.114 21.091 -2.791 1.00 90.44 105 GLY A CA 1
ATOM 826 C C . GLY A 1 105 ? 2.459 22.576 -2.803 1.00 90.44 105 GLY A C 1
ATOM 827 O O . GLY A 1 105 ? 2.047 23.349 -3.677 1.00 90.44 105 GLY A O 1
ATOM 828 N N . THR A 1 106 ? 3.202 22.996 -1.791 1.00 93.00 106 THR A N 1
ATOM 829 C CA . THR A 1 106 ? 3.749 24.347 -1.707 1.00 93.00 106 THR A CA 1
ATOM 830 C C . THR A 1 106 ? 5.150 24.244 -1.133 1.00 93.00 106 THR A C 1
ATOM 832 O O . THR A 1 106 ? 5.339 23.583 -0.111 1.00 93.00 106 THR A O 1
ATOM 835 N N . ASP A 1 107 ? 6.127 24.857 -1.796 1.00 91.81 107 ASP A N 1
ATOM 836 C CA . ASP A 1 107 ? 7.499 24.897 -1.293 1.00 91.81 107 ASP A CA 1
ATOM 837 C C . ASP A 1 107 ? 7.639 25.833 -0.073 1.00 91.81 107 ASP A C 1
ATOM 839 O O . ASP A 1 107 ? 6.700 26.521 0.337 1.00 91.81 107 ASP A O 1
ATOM 843 N N . SER A 1 108 ? 8.834 25.864 0.523 1.00 93.12 108 SER A N 1
ATOM 844 C CA . SER A 1 108 ? 9.148 26.739 1.664 1.00 93.12 108 SER A CA 1
ATOM 845 C C . SER A 1 108 ? 8.990 28.235 1.361 1.00 93.12 108 SER A C 1
ATOM 847 O O . SER A 1 108 ? 8.875 29.027 2.296 1.00 93.12 108 SER A O 1
ATOM 849 N N . ASP A 1 109 ? 8.973 28.615 0.081 1.00 94.12 109 ASP A N 1
ATOM 850 C CA . ASP A 1 109 ? 8.883 29.994 -0.399 1.00 94.12 109 ASP A CA 1
ATOM 851 C C . ASP A 1 109 ? 7.448 30.382 -0.813 1.00 94.12 109 ASP A C 1
ATOM 853 O O . ASP A 1 109 ? 7.192 31.535 -1.167 1.00 94.12 109 ASP A O 1
ATOM 857 N N . GLY A 1 110 ? 6.486 29.455 -0.731 1.00 92.81 110 GLY A N 1
ATOM 858 C CA . GLY A 1 110 ? 5.080 29.696 -1.055 1.00 92.81 110 GLY A CA 1
ATOM 859 C C . GLY A 1 110 ? 4.688 29.426 -2.513 1.00 92.81 110 GLY A C 1
ATOM 860 O O . GLY A 1 110 ? 3.558 29.741 -2.894 1.00 92.81 110 GLY A O 1
ATOM 861 N N . ASN A 1 111 ? 5.568 28.854 -3.340 1.00 94.25 111 ASN A N 1
ATOM 862 C CA . ASN A 1 111 ? 5.260 28.525 -4.733 1.00 94.25 111 ASN A CA 1
ATOM 863 C C . ASN A 1 111 ? 4.583 27.156 -4.847 1.00 94.25 111 ASN A C 1
ATOM 865 O O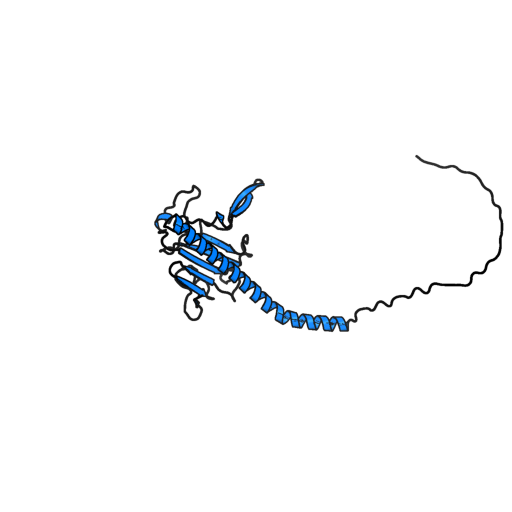 . ASN A 1 111 ? 4.917 26.218 -4.125 1.00 94.25 111 ASN A O 1
ATOM 869 N N . SER A 1 112 ? 3.657 27.015 -5.799 1.00 93.94 112 SER A N 1
ATOM 870 C CA . SER A 1 112 ? 2.997 25.735 -6.073 1.00 93.94 112 SER A CA 1
ATOM 871 C C . SER A 1 112 ? 3.958 24.716 -6.683 1.00 93.94 112 SER A C 1
ATOM 873 O O . SER A 1 112 ? 4.599 24.978 -7.701 1.00 93.94 112 SER A O 1
ATOM 875 N N . THR A 1 113 ? 3.990 23.524 -6.097 1.00 93.38 113 THR A N 1
ATOM 876 C CA . THR A 1 113 ? 4.771 22.372 -6.561 1.00 93.38 113 THR A CA 1
ATOM 877 C C . THR A 1 113 ? 3.834 21.249 -6.995 1.00 93.38 113 THR A C 1
ATOM 879 O O . THR A 1 113 ? 2.742 21.082 -6.458 1.00 93.38 113 THR A O 1
ATOM 882 N N . SER A 1 114 ? 4.241 20.455 -7.988 1.00 92.19 114 SER A N 1
ATOM 883 C CA . SER A 1 114 ? 3.534 19.216 -8.333 1.00 92.19 114 SER A CA 1
ATOM 884 C C . SER A 1 114 ? 4.217 18.050 -7.632 1.00 92.19 114 SER A C 1
ATOM 886 O O . SER A 1 114 ? 5.359 17.719 -7.944 1.00 92.19 114 SER A O 1
ATOM 888 N N . GLU A 1 115 ? 3.517 17.450 -6.680 1.00 92.25 115 GLU A N 1
ATOM 889 C CA . GLU A 1 115 ? 4.004 16.363 -5.831 1.00 92.25 115 GLU A CA 1
ATOM 890 C C . GLU A 1 115 ? 3.134 15.115 -6.017 1.00 92.25 115 GLU A C 1
ATOM 892 O O . GLU A 1 115 ? 2.129 15.148 -6.728 1.00 92.25 115 GLU A O 1
ATOM 897 N N . SER A 1 116 ? 3.518 13.992 -5.409 1.00 93.56 116 SER A N 1
ATOM 898 C CA . SER A 1 116 ? 2.737 12.755 -5.460 1.00 93.56 116 SER A CA 1
ATOM 899 C C . SER A 1 116 ? 2.807 11.993 -4.149 1.00 93.56 116 SER A C 1
ATOM 901 O O . SER A 1 116 ? 3.846 11.965 -3.495 1.00 93.56 116 SER A O 1
ATOM 903 N N . TYR A 1 117 ? 1.703 11.342 -3.779 1.00 95.19 117 TYR A N 1
ATOM 904 C CA . TYR A 1 117 ? 1.675 10.427 -2.633 1.00 95.19 117 TYR A CA 1
ATOM 905 C C . TYR A 1 117 ? 2.364 9.086 -2.917 1.00 95.19 117 TYR A C 1
ATOM 907 O O . TYR A 1 117 ? 2.609 8.319 -1.985 1.00 95.19 117 TYR A O 1
ATOM 915 N N . TYR A 1 118 ? 2.649 8.791 -4.188 1.00 94.56 118 TYR A N 1
ATOM 916 C CA . TYR A 1 118 ? 3.444 7.636 -4.580 1.00 94.56 118 TYR A CA 1
ATOM 917 C C . TYR A 1 118 ? 4.927 8.002 -4.592 1.00 94.56 118 TYR A C 1
ATOM 919 O O . TYR A 1 118 ? 5.358 8.884 -5.335 1.00 94.56 118 TYR A O 1
ATOM 927 N N . ASP A 1 119 ? 5.714 7.287 -3.799 1.00 91.44 119 ASP A N 1
ATOM 928 C CA . ASP A 1 119 ? 7.164 7.403 -3.797 1.00 91.44 119 ASP A CA 1
ATOM 929 C C . ASP A 1 119 ? 7.756 6.439 -4.828 1.00 91.44 119 ASP A C 1
ATOM 931 O O . ASP A 1 119 ? 7.903 5.239 -4.582 1.00 91.44 119 ASP A O 1
ATOM 935 N N . LYS A 1 120 ? 8.130 6.975 -5.993 1.00 87.31 120 LYS A N 1
ATOM 936 C CA . LYS A 1 120 ? 8.759 6.199 -7.068 1.00 87.31 120 LYS A CA 1
ATOM 937 C C . LYS A 1 120 ? 10.131 5.629 -6.700 1.00 87.31 120 LYS A C 1
ATOM 939 O O . LYS A 1 120 ? 10.515 4.620 -7.278 1.00 87.31 120 LYS A O 1
ATOM 944 N N . ALA A 1 121 ? 10.851 6.239 -5.755 1.00 85.44 121 ALA A N 1
ATOM 945 C CA . ALA A 1 121 ? 12.182 5.790 -5.353 1.00 85.44 121 ALA A CA 1
ATOM 946 C C . ALA A 1 121 ? 12.127 4.556 -4.444 1.00 85.44 121 ALA A C 1
ATOM 948 O O . ALA A 1 121 ? 13.080 3.781 -4.413 1.00 85.44 121 ALA A O 1
ATOM 949 N N . THR A 1 122 ? 11.023 4.357 -3.717 1.00 88.56 122 THR A N 1
ATOM 950 C CA . THR A 1 122 ? 10.808 3.170 -2.871 1.00 88.56 122 THR A CA 1
ATOM 951 C C . THR A 1 122 ? 9.699 2.246 -3.372 1.00 88.56 122 THR A C 1
ATOM 953 O O . THR A 1 122 ? 9.564 1.134 -2.863 1.00 88.56 122 THR A O 1
ATOM 956 N N . GLY A 1 123 ? 8.920 2.675 -4.367 1.00 91.25 123 GLY A N 1
ATOM 957 C CA . GLY A 1 123 ? 7.753 1.957 -4.876 1.00 91.25 123 GLY A CA 1
ATOM 958 C C . GLY A 1 123 ? 6.564 1.975 -3.914 1.00 91.25 123 GLY A C 1
ATOM 959 O O . GLY A 1 123 ? 5.707 1.097 -3.996 1.00 91.25 123 GLY A O 1
ATOM 960 N N . LYS A 1 124 ? 6.520 2.917 -2.962 1.00 94.38 124 LYS A N 1
ATOM 961 C CA . LYS A 1 124 ? 5.562 2.896 -1.848 1.00 94.38 124 LYS A CA 1
ATOM 962 C C . LYS A 1 124 ? 4.429 3.899 -2.003 1.00 94.38 124 LYS A C 1
ATOM 964 O O . LYS A 1 124 ? 4.618 5.015 -2.473 1.00 94.38 124 LYS A O 1
ATOM 969 N N . LEU A 1 125 ? 3.258 3.515 -1.508 1.00 96.06 125 LEU A N 1
ATOM 970 C CA . LEU A 1 125 ? 2.084 4.365 -1.352 1.00 96.06 125 LEU A CA 1
ATOM 971 C C . LEU A 1 125 ? 1.506 4.174 0.050 1.00 96.06 125 LEU A C 1
ATOM 973 O O . LEU A 1 125 ? 1.142 3.063 0.434 1.00 96.06 125 LEU A O 1
ATOM 977 N N . SER A 1 126 ? 1.399 5.261 0.808 1.00 96.25 126 SER A N 1
ATOM 978 C CA . SER A 1 126 ? 0.786 5.240 2.139 1.00 96.25 126 SER A CA 1
ATOM 979 C C . SER A 1 126 ? -0.702 5.565 2.050 1.00 96.25 126 SER A C 1
ATOM 981 O O . SER A 1 126 ? -1.098 6.524 1.389 1.00 96.25 126 SER A O 1
ATOM 983 N N . LEU A 1 127 ? -1.525 4.763 2.724 1.00 96.31 127 LEU A N 1
ATOM 984 C CA . LEU A 1 127 ? -2.972 4.928 2.795 1.00 96.31 127 LEU A CA 1
ATOM 985 C C . LEU A 1 127 ? -3.436 5.202 4.236 1.00 96.31 127 LEU A C 1
ATOM 987 O O . LEU A 1 127 ? -2.916 4.583 5.172 1.00 96.31 127 LEU A O 1
ATOM 991 N N . PRO A 1 128 ? -4.450 6.067 4.433 1.00 95.94 128 PRO A N 1
ATOM 992 C CA . PRO A 1 128 ? -5.147 6.852 3.403 1.00 95.94 128 PRO A CA 1
ATOM 993 C C . PRO A 1 128 ? -4.233 7.897 2.734 1.00 95.94 128 PRO A C 1
ATOM 995 O O . PRO A 1 128 ? -3.195 8.251 3.285 1.00 95.94 128 PRO A O 1
ATOM 998 N N . LEU A 1 129 ? -4.590 8.349 1.526 1.00 94.56 129 LEU A N 1
ATOM 999 C CA . LEU A 1 129 ? -3.772 9.304 0.765 1.00 94.56 129 LEU A CA 1
ATOM 1000 C C . LEU A 1 129 ? -3.528 10.583 1.580 1.00 94.56 129 LEU A C 1
ATOM 1002 O O . LEU A 1 129 ? -4.447 11.100 2.215 1.00 94.56 129 LEU A O 1
ATOM 1006 N N . GLY A 1 130 ? -2.287 11.070 1.576 1.00 91.75 130 GLY A N 1
ATOM 1007 C CA . GLY A 1 130 ? -1.859 12.215 2.385 1.00 91.75 130 GLY A CA 1
ATOM 1008 C C . GLY A 1 130 ? -1.613 11.921 3.864 1.00 91.75 130 GLY A C 1
ATOM 1009 O O . GLY A 1 130 ? -1.177 12.815 4.587 1.00 91.75 130 GLY A O 1
ATOM 1010 N N . ALA A 1 131 ? -1.836 10.689 4.330 1.00 93.62 131 ALA A N 1
ATOM 1011 C CA . ALA A 1 131 ? -1.453 10.307 5.681 1.00 93.62 131 ALA A CA 1
ATOM 1012 C C . ALA A 1 131 ? 0.071 10.257 5.831 1.00 93.62 131 ALA A C 1
ATOM 1014 O O . ALA A 1 131 ? 0.787 9.758 4.962 1.00 93.62 131 ALA A O 1
ATOM 1015 N N . SER A 1 132 ? 0.556 10.706 6.987 1.00 90.50 132 SER A N 1
ATOM 1016 C CA . SER A 1 132 ? 1.959 10.603 7.382 1.00 90.50 132 SER A CA 1
ATOM 1017 C C . SER A 1 132 ? 2.074 10.082 8.818 1.00 90.50 132 SER A C 1
ATOM 1019 O O . SER A 1 132 ? 1.134 10.167 9.610 1.00 90.50 132 SER A O 1
ATOM 1021 N N . GLY A 1 133 ? 3.206 9.454 9.147 1.00 89.44 133 GLY A N 1
ATOM 1022 C CA . GLY A 1 133 ? 3.503 8.960 10.496 1.00 89.44 133 GLY A CA 1
ATOM 1023 C C . GLY A 1 133 ? 2.401 8.091 11.128 1.00 89.44 133 GLY A C 1
ATOM 1024 O O . GLY A 1 133 ? 2.102 6.979 10.677 1.00 89.44 133 GLY A O 1
ATOM 1025 N N . ALA A 1 134 ? 1.807 8.586 12.219 1.00 90.25 134 ALA A N 1
ATOM 1026 C CA . ALA A 1 134 ? 0.806 7.865 13.008 1.00 90.25 134 ALA A CA 1
ATOM 1027 C C . ALA A 1 134 ? -0.525 7.643 12.260 1.00 90.25 134 ALA A C 1
ATOM 1029 O O . ALA A 1 134 ? -1.226 6.662 12.538 1.00 90.25 134 ALA A O 1
ATOM 1030 N N . ASP A 1 135 ? -0.835 8.465 11.259 1.00 93.06 135 ASP A N 1
ATOM 1031 C CA . ASP A 1 135 ? -2.110 8.393 10.542 1.00 93.06 135 ASP A CA 1
ATOM 1032 C C . ASP A 1 135 ? -2.131 7.313 9.459 1.00 93.06 135 ASP A C 1
ATOM 1034 O O . ASP A 1 135 ? -3.206 6.824 9.105 1.00 93.06 135 ASP A O 1
ATOM 1038 N N . VAL A 1 136 ? -0.957 6.866 8.997 1.00 95.62 136 VAL A N 1
ATOM 1039 C CA . VAL A 1 136 ? -0.840 5.790 8.003 1.00 95.62 136 VAL A CA 1
ATOM 1040 C C . VAL A 1 136 ? -1.422 4.497 8.573 1.00 95.62 136 VAL A C 1
ATOM 1042 O O . VAL A 1 136 ? -1.061 4.085 9.681 1.00 95.62 136 VAL A O 1
ATOM 1045 N N . LYS A 1 137 ? -2.321 3.863 7.816 1.00 95.44 137 LYS A N 1
ATOM 1046 C CA . LYS A 1 137 ? -2.987 2.592 8.149 1.00 95.44 137 LYS A CA 1
ATOM 1047 C C . LYS A 1 137 ? -2.461 1.436 7.314 1.00 95.44 137 LYS A C 1
ATOM 1049 O O . LYS A 1 137 ? -2.261 0.356 7.858 1.00 95.44 137 LYS A O 1
ATOM 1054 N N . TYR A 1 138 ? -2.178 1.690 6.040 1.00 96.75 138 TYR A N 1
ATOM 1055 C CA . TYR A 1 138 ? -1.642 0.710 5.103 1.00 96.75 138 TYR A CA 1
ATOM 1056 C C . TYR A 1 138 ? -0.496 1.295 4.287 1.00 96.75 138 TYR A C 1
ATOM 1058 O O . TYR A 1 138 ? -0.481 2.489 3.998 1.00 96.75 138 TYR A O 1
ATOM 1066 N N . ILE A 1 139 ? 0.446 0.443 3.900 1.00 96.44 139 ILE A N 1
ATOM 1067 C CA . ILE A 1 139 ? 1.541 0.758 2.991 1.00 96.44 139 ILE A CA 1
ATOM 1068 C C . ILE A 1 139 ? 1.468 -0.249 1.851 1.00 96.44 139 ILE A C 1
ATOM 1070 O O . ILE A 1 139 ? 1.617 -1.450 2.065 1.00 96.44 139 ILE A O 1
ATOM 1074 N N . ILE A 1 140 ? 1.215 0.244 0.646 1.00 97.25 140 ILE A N 1
ATOM 1075 C CA . ILE A 1 140 ? 1.308 -0.548 -0.575 1.00 97.25 140 ILE A CA 1
ATOM 1076 C C . ILE A 1 140 ? 2.733 -0.413 -1.096 1.00 97.25 140 ILE A C 1
ATOM 1078 O O . ILE A 1 140 ? 3.226 0.707 -1.204 1.00 97.25 140 ILE A O 1
ATOM 1082 N N . THR A 1 141 ? 3.381 -1.525 -1.427 1.00 96.88 141 THR A N 1
ATOM 1083 C CA . THR A 1 141 ? 4.717 -1.530 -2.033 1.00 96.88 141 THR A CA 1
ATOM 1084 C C . THR A 1 141 ? 4.667 -2.270 -3.363 1.00 96.88 141 THR A C 1
ATOM 1086 O O . THR A 1 141 ? 4.257 -3.426 -3.410 1.00 96.88 141 THR A O 1
ATOM 1089 N N . LEU A 1 142 ? 5.080 -1.597 -4.435 1.00 95.62 142 LEU A N 1
ATOM 1090 C CA . LEU A 1 142 ? 5.186 -2.122 -5.791 1.00 95.62 142 LEU A CA 1
ATOM 1091 C C . LEU A 1 142 ? 6.655 -2.325 -6.159 1.00 95.62 142 LEU A C 1
ATOM 1093 O O . LEU A 1 142 ? 7.450 -1.384 -6.139 1.00 95.62 142 LEU A O 1
ATOM 1097 N N . VAL A 1 143 ? 6.990 -3.548 -6.553 1.00 93.94 143 VAL A N 1
ATOM 1098 C CA . VAL A 1 143 ? 8.354 -3.952 -6.899 1.00 93.94 143 VAL A CA 1
ATOM 1099 C C . VAL A 1 143 ? 8.384 -4.835 -8.143 1.00 93.94 143 VAL A C 1
ATOM 1101 O O . VAL A 1 143 ? 7.375 -5.425 -8.541 1.00 93.94 143 VAL A O 1
ATOM 1104 N N . ASP A 1 144 ? 9.567 -4.950 -8.740 1.00 94.06 144 ASP A N 1
ATOM 1105 C CA . ASP A 1 144 ? 9.895 -5.995 -9.704 1.00 94.06 144 ASP A CA 1
ATOM 1106 C C . ASP A 1 144 ? 9.756 -7.381 -9.051 1.00 94.06 144 ASP A C 1
ATOM 1108 O O . ASP A 1 144 ? 10.156 -7.602 -7.903 1.00 94.06 144 ASP A O 1
ATOM 1112 N N . GLY A 1 145 ? 9.163 -8.318 -9.790 1.00 91.38 145 GLY A N 1
ATOM 1113 C CA . GLY A 1 145 ? 8.960 -9.694 -9.332 1.00 91.38 145 GLY A CA 1
ATOM 1114 C C . GLY A 1 145 ? 10.214 -10.572 -9.426 1.00 91.38 145 GLY A C 1
ATOM 1115 O O . GLY A 1 145 ? 10.170 -11.735 -9.033 1.00 91.38 145 GLY A O 1
ATOM 1116 N N . GLY A 1 146 ? 11.323 -10.045 -9.953 1.00 86.44 146 GLY A N 1
ATOM 1117 C CA . GLY A 1 146 ? 12.620 -10.705 -9.972 1.00 86.44 146 GLY A CA 1
ATOM 1118 C C . GLY A 1 146 ? 13.342 -10.678 -8.624 1.00 86.44 146 GLY A C 1
ATOM 1119 O O . GLY A 1 146 ? 12.821 -10.269 -7.587 1.00 86.44 146 GLY A O 1
ATOM 1120 N N . THR A 1 147 ? 14.596 -11.125 -8.641 1.00 82.75 147 THR A N 1
ATOM 1121 C CA . THR A 1 147 ? 15.443 -11.173 -7.447 1.00 82.75 147 THR A CA 1
ATOM 1122 C C . THR A 1 147 ? 15.787 -9.768 -6.957 1.00 82.75 147 THR A C 1
ATOM 1124 O O . THR A 1 147 ? 16.315 -8.961 -7.717 1.00 82.75 147 THR A O 1
ATOM 1127 N N . GLY A 1 148 ? 15.557 -9.494 -5.672 1.00 84.69 148 GLY A N 1
ATOM 1128 C CA . GLY A 1 148 ? 15.958 -8.239 -5.027 1.00 84.69 148 GLY A CA 1
ATOM 1129 C C . GLY A 1 148 ? 14.855 -7.189 -4.899 1.00 84.69 148 GLY A C 1
ATOM 1130 O O . GLY A 1 148 ? 15.084 -6.200 -4.204 1.00 84.69 148 GLY A O 1
ATOM 1131 N N . HIS A 1 149 ? 13.678 -7.417 -5.500 1.00 88.88 149 HIS A N 1
ATOM 1132 C CA . HIS A 1 149 ? 12.440 -6.663 -5.248 1.00 88.88 149 HIS A CA 1
ATOM 1133 C C . HIS A 1 149 ? 12.634 -5.144 -5.223 1.00 88.88 149 HIS A C 1
ATOM 1135 O O . HIS A 1 149 ? 12.301 -4.455 -4.257 1.00 88.88 149 HIS A O 1
ATOM 1141 N N . LYS A 1 150 ? 13.221 -4.621 -6.298 1.00 90.00 150 LYS A N 1
ATOM 1142 C CA . LYS A 1 150 ? 13.463 -3.189 -6.455 1.00 90.00 150 LYS A CA 1
ATOM 1143 C C . LYS A 1 150 ? 12.256 -2.492 -7.094 1.00 90.00 150 LYS A C 1
ATOM 1145 O O . LYS A 1 150 ? 11.494 -3.144 -7.808 1.00 90.00 150 LYS A O 1
ATOM 1150 N N . PRO A 1 151 ? 12.070 -1.180 -6.880 1.00 90.75 151 PRO A N 1
ATOM 1151 C CA . PRO A 1 151 ? 11.039 -0.416 -7.574 1.00 90.75 151 PRO A CA 1
ATOM 1152 C C . PRO A 1 151 ? 11.203 -0.511 -9.092 1.00 90.75 151 PRO A C 1
ATOM 1154 O O . PRO A 1 151 ? 12.317 -0.551 -9.608 1.00 90.75 151 PRO A O 1
ATOM 1157 N N . LEU A 1 152 ? 10.085 -0.510 -9.819 1.00 88.94 152 LEU A N 1
ATOM 1158 C CA . LEU A 1 152 ? 10.096 -0.624 -11.282 1.00 88.94 152 LEU A CA 1
ATOM 1159 C C . LEU A 1 152 ? 10.712 0.59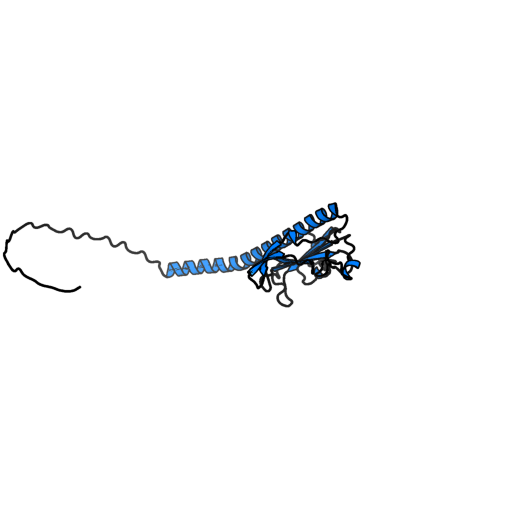9 -11.977 1.00 88.94 152 LEU A C 1
ATOM 1161 O O . LEU A 1 152 ? 11.180 0.484 -13.108 1.00 88.94 152 LEU A O 1
ATOM 1165 N N . THR A 1 153 ? 10.736 1.749 -11.304 1.00 83.62 153 THR A N 1
ATOM 1166 C CA . THR A 1 153 ? 11.440 2.956 -11.741 1.00 83.62 153 THR A CA 1
ATOM 1167 C C . THR A 1 153 ? 12.590 3.220 -10.789 1.00 83.62 153 THR A C 1
ATOM 1169 O O . THR A 1 153 ? 12.365 3.551 -9.630 1.00 83.62 153 THR A O 1
ATOM 1172 N N . ILE A 1 154 ? 13.822 3.119 -11.281 1.00 71.50 154 ILE A N 1
ATOM 1173 C CA . ILE A 1 154 ? 14.999 3.533 -10.521 1.00 71.50 154 ILE A CA 1
ATOM 1174 C C . ILE A 1 154 ? 15.757 4.539 -11.370 1.00 71.50 154 ILE A C 1
ATOM 1176 O O . ILE A 1 154 ? 16.550 4.205 -12.247 1.00 71.50 154 ILE A O 1
ATOM 1180 N N . VAL A 1 155 ? 15.437 5.802 -11.140 1.00 67.88 155 VAL A N 1
ATOM 1181 C CA . VAL A 1 155 ? 16.177 6.921 -11.703 1.00 67.88 155 VAL A CA 1
ATOM 1182 C C . VAL A 1 155 ? 16.706 7.761 -10.556 1.00 67.88 155 VAL A C 1
ATOM 1184 O O . VAL A 1 155 ? 16.038 7.908 -9.530 1.00 67.88 155 VAL A O 1
ATOM 1187 N N . ASN A 1 156 ? 17.915 8.285 -10.704 1.00 67.56 156 ASN A N 1
ATOM 1188 C CA . ASN A 1 156 ? 18.452 9.265 -9.773 1.00 67.56 156 ASN A CA 1
ATOM 1189 C C . ASN A 1 156 ? 17.660 10.589 -9.861 1.00 67.56 156 ASN A C 1
ATOM 1191 O O . ASN A 1 156 ? 16.762 10.751 -10.694 1.00 67.56 156 ASN A O 1
ATOM 1195 N N . SER A 1 157 ? 18.001 11.562 -9.014 1.00 64.62 157 SER A N 1
ATOM 1196 C CA . SER A 1 157 ? 17.366 12.889 -9.006 1.00 64.62 157 SER A CA 1
ATOM 1197 C C . SER A 1 157 ? 17.486 13.644 -10.340 1.00 64.62 157 SER A C 1
ATOM 1199 O O . SER A 1 157 ? 16.724 14.577 -10.576 1.00 64.62 157 SER A O 1
ATOM 1201 N N . GLU A 1 158 ? 18.403 13.232 -11.222 1.00 66.38 158 GLU A N 1
ATOM 1202 C CA . GLU A 1 158 ? 18.587 13.787 -12.567 1.00 66.38 158 GLU A CA 1
ATOM 1203 C C . GLU A 1 158 ? 17.873 12.982 -13.673 1.00 66.38 158 GLU A C 1
ATOM 1205 O O . GLU A 1 158 ? 17.999 13.312 -14.850 1.00 66.38 158 GLU A O 1
ATOM 1210 N N . GLY A 1 159 ? 17.120 11.927 -13.335 1.00 65.81 159 GLY A N 1
ATOM 1211 C CA . GLY A 1 159 ? 16.388 11.109 -14.309 1.00 65.81 159 GLY A CA 1
ATOM 1212 C C . GLY A 1 159 ? 17.224 10.042 -15.030 1.00 65.81 159 GLY A C 1
ATOM 1213 O O . GLY A 1 159 ? 16.739 9.439 -15.984 1.00 65.81 159 GLY A O 1
ATOM 1214 N N . THR A 1 160 ? 18.456 9.789 -14.587 1.00 71.62 160 THR A N 1
ATOM 1215 C CA . THR A 1 160 ? 19.354 8.762 -15.142 1.00 71.62 160 THR A CA 1
ATOM 1216 C C . THR A 1 160 ? 19.170 7.433 -14.411 1.00 71.62 160 THR A C 1
ATOM 1218 O O . THR A 1 160 ? 19.003 7.424 -13.191 1.00 71.62 160 THR A O 1
ATOM 1221 N N . GLU A 1 161 ? 19.212 6.307 -15.134 1.00 69.56 161 GLU A N 1
ATOM 1222 C CA . GLU A 1 161 ? 19.185 4.970 -14.523 1.00 69.56 161 GLU A CA 1
ATOM 1223 C C . GLU A 1 161 ? 20.344 4.805 -13.525 1.00 69.56 161 GLU A C 1
ATOM 1225 O O . GLU A 1 161 ? 21.486 5.166 -13.811 1.00 69.56 161 GLU A O 1
ATOM 1230 N N . THR A 1 162 ? 20.051 4.287 -12.333 1.00 73.56 162 THR A N 1
ATOM 1231 C CA . THR A 1 162 ? 21.087 3.983 -11.339 1.00 73.56 162 THR A CA 1
ATOM 1232 C C . THR A 1 162 ? 21.698 2.608 -11.620 1.00 73.56 162 THR A C 1
ATOM 1234 O O . THR A 1 162 ? 21.170 1.826 -12.409 1.00 73.56 162 THR A O 1
ATOM 1237 N N . THR A 1 163 ? 22.786 2.255 -10.932 1.00 68.06 163 THR A N 1
ATOM 1238 C CA . THR A 1 163 ? 23.346 0.890 -10.978 1.00 68.06 163 THR A CA 1
ATOM 1239 C C . THR A 1 163 ? 22.343 -0.178 -10.530 1.00 68.06 163 THR A C 1
ATOM 1241 O O . THR A 1 163 ? 22.408 -1.317 -10.980 1.00 68.06 163 THR A O 1
ATOM 1244 N N . ASP A 1 164 ? 21.371 0.183 -9.686 1.00 70.00 164 ASP A N 1
ATOM 1245 C CA . ASP A 1 164 ? 20.312 -0.730 -9.249 1.00 70.00 164 ASP A CA 1
ATOM 1246 C C . ASP A 1 164 ? 19.335 -1.070 -10.396 1.00 70.00 164 ASP A C 1
ATOM 1248 O O . ASP A 1 164 ? 18.704 -2.131 -10.365 1.00 70.00 164 ASP A O 1
ATOM 1252 N N . SER A 1 165 ? 19.241 -0.233 -11.439 1.00 69.69 165 SER A N 1
ATOM 1253 C CA . SER A 1 165 ? 18.370 -0.443 -12.607 1.00 69.69 165 SER A CA 1
ATOM 1254 C C . SER A 1 165 ? 18.759 -1.643 -13.468 1.00 69.69 165 SER A C 1
ATOM 1256 O O . SER A 1 165 ? 17.926 -2.127 -14.240 1.00 69.69 165 SER A O 1
ATOM 1258 N N . GLU A 1 166 ? 19.994 -2.136 -13.344 1.00 71.12 166 GLU A N 1
ATOM 1259 C CA . GLU A 1 166 ? 20.460 -3.351 -14.026 1.00 71.12 166 GLU A CA 1
ATOM 1260 C C . GLU A 1 166 ? 19.805 -4.617 -13.454 1.00 71.12 166 GLU A C 1
ATOM 1262 O O . GLU A 1 166 ? 19.632 -5.604 -14.166 1.00 71.12 166 GLU A O 1
ATOM 1267 N N . SER A 1 167 ? 19.393 -4.581 -12.181 1.00 78.06 167 SER A N 1
ATOM 1268 C CA . SER A 1 167 ? 18.734 -5.712 -11.511 1.00 78.06 167 SER A CA 1
ATOM 1269 C C . SER A 1 167 ? 17.231 -5.818 -11.807 1.00 78.06 167 SER A C 1
ATOM 1271 O O . SER A 1 167 ? 16.634 -6.871 -11.588 1.00 78.06 167 SER A O 1
ATOM 1273 N N . VAL A 1 168 ? 16.619 -4.753 -12.341 1.00 86.50 168 VAL A N 1
ATOM 1274 C CA . VAL A 1 168 ? 15.196 -4.714 -12.709 1.00 86.50 168 VAL A CA 1
ATOM 1275 C C . VAL A 1 168 ? 15.021 -5.287 -14.112 1.00 86.50 168 VAL A C 1
ATOM 1277 O O . VAL A 1 168 ? 15.381 -4.649 -15.101 1.00 86.50 168 VAL A O 1
ATOM 1280 N N . ASN A 1 169 ? 14.434 -6.482 -14.219 1.00 85.25 169 ASN A N 1
ATOM 1281 C CA . ASN A 1 169 ? 14.159 -7.105 -15.519 1.00 85.25 169 ASN A CA 1
ATOM 1282 C C . ASN A 1 169 ? 12.830 -6.627 -16.139 1.00 85.25 169 ASN A C 1
ATOM 1284 O O . ASN A 1 169 ? 12.674 -6.671 -17.361 1.00 85.25 169 ASN A O 1
ATOM 1288 N N . GLY A 1 170 ? 11.876 -6.158 -15.324 1.00 89.06 170 GLY A N 1
ATOM 1289 C CA . GLY A 1 170 ? 10.587 -5.641 -15.781 1.00 89.06 170 GLY A CA 1
ATOM 1290 C C . GLY A 1 170 ? 9.672 -6.688 -16.421 1.00 89.06 170 GLY A C 1
ATOM 1291 O O . GLY A 1 170 ? 8.738 -6.327 -17.135 1.00 89.06 170 GLY A O 1
ATOM 1292 N N . LEU A 1 171 ? 9.920 -7.982 -16.208 1.00 91.25 171 LEU A N 1
ATOM 1293 C CA . LEU A 1 171 ? 9.112 -9.078 -16.761 1.00 91.25 171 LEU A CA 1
ATOM 1294 C C . LEU A 1 171 ? 7.942 -9.454 -15.847 1.00 91.25 171 LEU A C 1
ATOM 1296 O O . LEU A 1 171 ? 6.909 -9.948 -16.315 1.00 91.25 171 LEU A O 1
ATOM 1300 N N . SER A 1 172 ? 8.095 -9.208 -14.549 1.00 93.88 172 SER A N 1
ATOM 1301 C CA . SER A 1 172 ? 7.106 -9.519 -13.521 1.00 93.88 172 SER A CA 1
ATOM 1302 C C . SER A 1 172 ? 7.032 -8.420 -12.474 1.00 93.88 172 SER A C 1
ATOM 1304 O O . SER A 1 172 ? 7.951 -7.615 -12.345 1.00 93.88 172 SER A O 1
ATOM 1306 N N . TRP A 1 173 ? 5.929 -8.381 -11.736 1.00 95.19 173 TRP A N 1
ATOM 1307 C CA . TRP A 1 173 ? 5.736 -7.431 -10.649 1.00 95.19 173 TRP A CA 1
ATOM 1308 C C . TRP A 1 173 ? 5.079 -8.114 -9.454 1.00 95.19 173 TRP A C 1
ATOM 1310 O O . TRP A 1 173 ? 4.311 -9.072 -9.603 1.00 95.19 173 TRP A O 1
ATOM 1320 N N . ALA A 1 174 ? 5.369 -7.584 -8.271 1.00 96.00 174 ALA A N 1
ATOM 1321 C CA . ALA A 1 174 ? 4.714 -7.949 -7.027 1.00 96.00 174 ALA A CA 1
ATOM 1322 C C . ALA A 1 174 ? 4.220 -6.687 -6.314 1.00 96.00 174 ALA A C 1
ATOM 1324 O O . ALA A 1 174 ? 4.907 -5.665 -6.273 1.00 96.00 174 ALA A O 1
ATOM 1325 N N . ILE A 1 175 ? 3.010 -6.765 -5.768 1.00 97.31 175 ILE A N 1
ATOM 1326 C CA . ILE A 1 175 ? 2.414 -5.733 -4.928 1.00 97.31 175 ILE A CA 1
ATOM 1327 C C . ILE A 1 175 ? 2.132 -6.348 -3.563 1.00 97.31 175 ILE A C 1
ATOM 1329 O O . ILE A 1 175 ? 1.319 -7.268 -3.449 1.00 97.31 175 ILE A O 1
ATOM 1333 N N . SER A 1 176 ? 2.770 -5.813 -2.526 1.00 96.88 176 SER A N 1
ATOM 1334 C CA . SER A 1 176 ? 2.408 -6.095 -1.140 1.00 96.88 176 SER A CA 1
ATOM 1335 C C . SER A 1 176 ? 1.555 -4.961 -0.579 1.00 96.88 176 SER A C 1
ATOM 1337 O O . SER A 1 176 ? 1.713 -3.795 -0.942 1.00 96.88 176 SER A O 1
ATOM 1339 N N . VAL A 1 177 ? 0.627 -5.307 0.304 1.00 97.25 177 VAL A N 1
ATOM 1340 C CA . VAL A 1 177 ? -0.176 -4.365 1.082 1.00 97.25 177 VAL A CA 1
ATOM 1341 C C . VAL A 1 177 ? 0.024 -4.722 2.542 1.00 97.25 177 VAL A C 1
ATOM 1343 O O . VAL A 1 177 ? -0.483 -5.736 3.013 1.00 97.25 177 VAL A O 1
ATOM 1346 N N . GLU A 1 178 ? 0.770 -3.897 3.258 1.00 95.56 178 GLU A N 1
ATOM 1347 C CA . GLU A 1 178 ? 1.088 -4.116 4.663 1.00 95.56 178 GLU A CA 1
ATOM 1348 C C . GLU A 1 178 ? 0.299 -3.168 5.553 1.00 95.56 178 GLU A C 1
ATOM 1350 O O . GLU A 1 178 ? 0.221 -1.965 5.295 1.00 95.56 178 GLU A O 1
ATOM 1355 N N . ARG A 1 179 ? -0.226 -3.686 6.660 1.00 95.88 179 ARG A N 1
ATOM 1356 C CA . ARG A 1 179 ? -0.696 -2.867 7.774 1.00 95.88 179 ARG A CA 1
ATOM 1357 C C . ARG A 1 179 ? 0.476 -2.043 8.296 1.00 95.88 179 ARG A C 1
ATOM 1359 O O . ARG A 1 179 ? 1.546 -2.568 8.611 1.00 95.88 179 ARG A O 1
ATOM 1366 N N . ALA A 1 180 ? 0.259 -0.742 8.428 1.00 95.19 180 ALA A N 1
ATOM 1367 C CA . ALA A 1 180 ? 1.231 0.154 9.028 1.00 95.19 180 ALA A CA 1
ATOM 1368 C C . ALA A 1 180 ? 1.544 -0.292 10.460 1.00 95.19 180 ALA A C 1
ATOM 1370 O O . ALA A 1 180 ? 0.664 -0.760 11.187 1.00 95.19 180 ALA A O 1
ATOM 1371 N N . LYS A 1 181 ? 2.804 -0.131 10.861 1.00 92.88 181 LYS A N 1
ATOM 1372 C CA . LYS A 1 181 ? 3.308 -0.589 12.156 1.00 92.88 181 LYS A CA 1
ATOM 1373 C C . LYS A 1 181 ? 3.381 0.577 13.139 1.00 92.88 181 LYS A C 1
ATOM 1375 O O . LYS A 1 181 ? 3.645 1.713 12.744 1.00 92.88 181 LYS A O 1
ATOM 1380 N N . ASP A 1 182 ? 3.120 0.286 14.402 1.00 89.31 182 ASP A N 1
ATOM 1381 C CA . ASP A 1 182 ? 3.475 1.121 15.543 1.00 89.31 182 ASP A CA 1
ATOM 1382 C C . ASP A 1 182 ? 4.550 0.368 16.336 1.00 89.31 182 ASP A C 1
ATOM 1384 O O . ASP A 1 182 ? 4.307 -0.704 16.896 1.00 89.31 182 ASP A O 1
ATOM 1388 N N . GLY A 1 183 ? 5.794 0.844 16.242 1.00 88.44 183 GLY A N 1
ATOM 1389 C CA . GLY A 1 183 ? 6.964 0.051 16.615 1.00 88.44 183 GLY A CA 1
ATOM 1390 C C . GLY A 1 183 ? 7.057 -1.246 15.797 1.00 88.44 183 GLY A C 1
ATOM 1391 O O . GLY A 1 183 ? 7.270 -1.213 14.585 1.00 88.44 183 GLY A O 1
ATOM 1392 N N . SER A 1 184 ? 6.911 -2.393 16.465 1.00 87.06 184 SER A N 1
ATOM 1393 C CA . SER A 1 184 ? 6.982 -3.736 15.866 1.00 87.06 184 SER A CA 1
ATOM 1394 C C . SER A 1 184 ? 5.617 -4.409 15.662 1.00 87.06 184 SER A C 1
ATOM 1396 O O . SER A 1 184 ? 5.572 -5.544 15.169 1.00 87.06 184 SER A O 1
ATOM 1398 N N . GLU A 1 185 ? 4.519 -3.747 16.040 1.00 90.81 185 GLU A N 1
ATOM 1399 C CA . GLU A 1 185 ? 3.166 -4.304 15.967 1.00 90.81 185 GLU A CA 1
ATOM 1400 C C . GLU A 1 185 ? 2.315 -3.625 14.886 1.00 90.81 185 GLU A C 1
ATOM 1402 O O . GLU A 1 185 ? 2.427 -2.416 14.678 1.00 90.81 185 GLU A O 1
ATOM 1407 N N . PRO A 1 186 ? 1.448 -4.370 14.177 1.00 91.88 186 PRO A N 1
ATOM 1408 C CA . PRO A 1 186 ? 0.536 -3.782 13.205 1.00 91.88 186 PRO A CA 1
ATOM 1409 C C . PRO A 1 186 ? -0.538 -2.942 13.911 1.00 91.88 186 PRO A C 1
ATOM 1411 O O . PRO A 1 186 ? -1.174 -3.399 14.859 1.00 91.88 186 PRO A O 1
ATOM 1414 N N . LYS A 1 187 ? -0.816 -1.740 13.393 1.00 90.81 187 LYS A N 1
ATOM 1415 C CA . LYS A 1 187 ? -1.857 -0.839 13.925 1.00 90.81 187 LYS A CA 1
ATOM 1416 C C . LYS A 1 187 ? -3.268 -1.437 13.858 1.00 90.81 187 LYS A C 1
ATOM 1418 O O . LYS A 1 187 ? -4.128 -1.051 14.641 1.00 90.81 187 LYS A O 1
ATOM 1423 N N . GLN A 1 188 ? -3.516 -2.353 12.919 1.00 91.19 188 GLN A N 1
ATOM 1424 C CA . GLN A 1 188 ? -4.807 -3.025 12.716 1.00 91.19 188 GLN A CA 1
ATOM 1425 C C . GLN A 1 188 ? -4.651 -4.549 12.875 1.00 91.19 188 GLN A C 1
ATOM 1427 O O . GLN A 1 188 ? -4.701 -5.290 11.891 1.00 91.19 188 GLN A O 1
ATOM 1432 N N . PRO A 1 189 ? -4.433 -5.054 14.104 1.00 88.75 189 PRO A N 1
ATOM 1433 C CA . PRO A 1 189 ? -4.040 -6.447 14.340 1.00 88.75 189 PRO A CA 1
ATOM 1434 C C . PRO A 1 189 ? -5.116 -7.469 13.950 1.00 88.75 189 PRO A C 1
ATOM 1436 O O . PRO A 1 189 ? -4.815 -8.642 13.747 1.00 88.75 189 PRO A O 1
ATOM 1439 N N . ARG A 1 190 ? -6.376 -7.040 13.830 1.00 88.62 190 ARG A N 1
ATOM 1440 C CA . ARG A 1 190 ? -7.505 -7.912 13.474 1.00 88.62 190 ARG A CA 1
ATOM 1441 C C . ARG A 1 190 ? -7.696 -8.046 11.966 1.00 88.62 190 ARG A C 1
ATOM 1443 O O . ARG A 1 190 ? -8.578 -8.791 11.537 1.00 88.62 190 ARG A O 1
ATOM 1450 N N . ASN A 1 191 ? -6.901 -7.316 11.190 1.00 92.38 191 ASN A N 1
ATOM 1451 C CA . ASN A 1 191 ? -7.001 -7.230 9.746 1.00 92.38 191 ASN A CA 1
ATOM 1452 C C . ASN A 1 191 ? -5.856 -7.967 9.047 1.00 92.38 191 ASN A C 1
ATOM 1454 O O . ASN A 1 191 ? -5.031 -8.588 9.715 1.00 92.38 191 ASN A O 1
ATOM 1458 N N . TYR A 1 192 ? -5.800 -7.886 7.721 1.00 93.44 192 TYR A N 1
ATOM 1459 C CA . TYR A 1 192 ? -4.868 -8.661 6.904 1.00 93.44 192 TYR A CA 1
ATOM 1460 C C . TYR A 1 192 ? -3.818 -7.797 6.208 1.00 93.44 192 TYR A C 1
ATOM 1462 O O . TYR A 1 192 ? -4.078 -6.636 5.882 1.00 93.44 192 TYR A O 1
ATOM 1470 N N . ASP A 1 193 ? -2.669 -8.414 5.951 1.00 95.25 193 ASP A N 1
ATOM 1471 C CA . ASP A 1 193 ? -1.713 -8.018 4.920 1.00 95.25 193 ASP A CA 1
ATOM 1472 C C . ASP A 1 193 ? -2.034 -8.792 3.632 1.00 95.25 193 ASP A C 1
ATOM 1474 O O . ASP A 1 193 ? -2.538 -9.915 3.699 1.00 95.25 193 ASP A O 1
ATOM 1478 N N . LEU A 1 194 ? -1.772 -8.206 2.465 1.00 95.81 194 LEU A N 1
ATOM 1479 C CA . LEU A 1 194 ? -2.061 -8.806 1.159 1.00 95.81 194 LEU A CA 1
ATOM 1480 C C . LEU A 1 194 ? -0.782 -8.921 0.335 1.00 95.81 194 LEU A C 1
ATOM 1482 O O . LEU A 1 194 ? 0.091 -8.057 0.406 1.00 95.81 194 LEU A O 1
ATOM 1486 N N . LEU A 1 195 ? -0.720 -9.938 -0.514 1.00 95.88 195 LEU A N 1
ATOM 1487 C CA . LEU A 1 195 ? 0.279 -10.057 -1.566 1.00 95.88 195 LEU A CA 1
ATOM 1488 C C . LEU A 1 195 ? -0.420 -10.451 -2.857 1.00 95.88 195 LEU A C 1
ATOM 1490 O O . LEU A 1 195 ? -1.272 -11.343 -2.868 1.00 95.88 195 LEU A O 1
ATOM 1494 N N . LEU A 1 196 ? -0.065 -9.774 -3.942 1.00 95.88 196 LEU A N 1
ATOM 1495 C CA . LEU A 1 196 ? -0.529 -10.128 -5.268 1.00 95.88 196 LEU A CA 1
ATOM 1496 C C . LEU A 1 196 ? 0.574 -9.933 -6.312 1.00 95.88 196 LEU A C 1
ATOM 1498 O O . LEU A 1 196 ? 1.305 -8.945 -6.283 1.00 95.88 196 LEU A O 1
ATOM 1502 N N . THR A 1 197 ? 0.689 -10.874 -7.241 1.00 95.31 197 THR A N 1
ATOM 1503 C CA . THR A 1 197 ? 1.694 -10.856 -8.310 1.00 95.31 197 THR A CA 1
ATOM 1504 C C . THR A 1 197 ? 1.038 -11.075 -9.668 1.00 95.31 197 THR A C 1
ATOM 1506 O O . THR A 1 197 ? -0.074 -11.606 -9.776 1.00 95.31 197 THR A O 1
ATOM 1509 N N . ASN A 1 198 ? 1.748 -10.725 -10.739 1.00 93.81 198 ASN A N 1
ATOM 1510 C CA . ASN A 1 198 ? 1.298 -11.050 -12.095 1.00 93.81 198 ASN A CA 1
ATOM 1511 C C . ASN A 1 198 ? 1.500 -12.524 -12.481 1.00 93.81 198 ASN A C 1
ATOM 1513 O O . ASN A 1 198 ? 0.991 -12.959 -13.511 1.00 93.81 198 ASN A O 1
ATOM 1517 N N . THR A 1 199 ? 2.217 -13.296 -11.661 1.00 90.12 199 THR A N 1
ATOM 1518 C CA . THR A 1 199 ? 2.414 -14.743 -11.835 1.00 90.12 199 THR A CA 1
ATOM 1519 C C . THR A 1 199 ? 1.264 -15.577 -11.267 1.00 90.12 199 THR A C 1
ATOM 1521 O O . THR A 1 199 ? 1.255 -16.793 -11.435 1.00 90.12 199 THR A O 1
ATOM 1524 N N . GLY A 1 200 ? 0.271 -14.934 -10.640 1.00 87.62 200 GLY A N 1
ATOM 1525 C CA . GLY A 1 200 ? -0.957 -15.572 -10.163 1.00 87.62 200 GLY A CA 1
ATOM 1526 C C . GLY A 1 200 ? -1.030 -15.775 -8.651 1.00 87.62 200 GLY A C 1
ATOM 1527 O O . GLY A 1 200 ? -2.068 -16.218 -8.166 1.00 87.62 200 GLY A O 1
ATOM 1528 N N . LEU A 1 201 ? 0.011 -15.415 -7.894 1.00 90.69 201 LEU A N 1
ATOM 1529 C CA . LEU A 1 201 ? -0.059 -15.423 -6.436 1.00 90.69 201 LEU A CA 1
ATOM 1530 C C . LEU A 1 201 ? -1.010 -14.314 -5.984 1.00 90.69 201 LEU A C 1
ATOM 1532 O O . LEU A 1 201 ? -0.814 -13.150 -6.327 1.00 90.69 201 LEU A O 1
ATOM 1536 N N . ARG A 1 202 ? -2.046 -14.682 -5.230 1.00 93.94 202 ARG A N 1
ATOM 1537 C CA . ARG A 1 202 ? -2.956 -13.763 -4.541 1.00 93.94 202 ARG A CA 1
ATOM 1538 C C . ARG A 1 202 ? -3.304 -14.360 -3.200 1.00 93.94 202 ARG A C 1
ATOM 1540 O O . ARG A 1 202 ? -3.992 -15.376 -3.134 1.00 93.94 202 ARG A O 1
ATOM 1547 N N . CYS A 1 203 ? -2.800 -13.750 -2.144 1.00 93.56 203 CYS A N 1
ATOM 1548 C CA . CYS A 1 203 ? -2.989 -14.264 -0.804 1.00 93.56 203 CYS A CA 1
ATOM 1549 C C . CYS A 1 203 ? -3.094 -13.132 0.214 1.00 93.56 203 CYS A C 1
ATOM 1551 O O . CYS A 1 203 ? -2.767 -11.969 -0.055 1.00 93.56 203 CYS A O 1
ATOM 1553 N N . MET A 1 204 ? -3.632 -13.476 1.375 1.00 93.38 204 MET A N 1
ATOM 1554 C CA . MET A 1 204 ? -3.746 -12.598 2.524 1.00 93.38 204 MET A CA 1
ATOM 1555 C C . MET A 1 204 ? -3.334 -13.331 3.789 1.00 93.38 204 MET A C 1
ATOM 1557 O O . MET A 1 204 ? -3.504 -14.541 3.884 1.00 93.38 204 MET A O 1
ATOM 1561 N N . THR A 1 205 ? -2.777 -12.605 4.753 1.00 93.38 205 THR A N 1
ATOM 1562 C CA . THR A 1 205 ? -2.280 -13.183 6.005 1.00 93.38 205 THR A CA 1
ATOM 1563 C C . THR A 1 205 ? -2.481 -12.242 7.176 1.00 93.38 205 THR A C 1
ATOM 1565 O O . THR A 1 205 ? -2.449 -11.019 7.035 1.00 93.38 205 THR A O 1
ATOM 1568 N N . LYS A 1 206 ? -2.699 -12.812 8.361 1.00 90.81 206 LYS A N 1
ATOM 1569 C CA . LYS A 1 206 ? -2.692 -12.044 9.617 1.00 90.81 206 LYS A CA 1
ATOM 1570 C C . LYS A 1 206 ? -1.292 -11.935 10.212 1.00 90.81 206 LYS A C 1
ATOM 1572 O O . LYS A 1 206 ? -1.081 -11.094 11.092 1.00 90.81 206 LYS A O 1
ATOM 1577 N N . VAL A 1 207 ? -0.346 -12.744 9.737 1.00 90.25 207 VAL A N 1
ATOM 1578 C CA . VAL A 1 207 ? 1.025 -12.800 10.245 1.00 90.25 207 VAL A CA 1
ATOM 1579 C C . VAL A 1 207 ? 1.806 -11.582 9.759 1.00 90.25 207 VAL A C 1
ATOM 1581 O O . VAL A 1 207 ? 1.797 -11.243 8.580 1.00 90.25 207 VAL A O 1
ATOM 1584 N N . LYS A 1 208 ? 2.483 -10.901 10.684 1.00 88.88 208 LYS A N 1
ATOM 1585 C CA . LYS A 1 208 ? 3.288 -9.715 10.374 1.00 88.88 208 LYS A CA 1
ATOM 1586 C C . LYS A 1 208 ? 4.590 -10.080 9.655 1.00 88.88 208 LYS A C 1
ATOM 1588 O O . LYS A 1 208 ? 5.184 -11.110 9.952 1.00 88.88 208 LYS A O 1
ATOM 1593 N N . ASN A 1 209 ? 5.082 -9.173 8.806 1.00 88.19 209 ASN A N 1
ATOM 1594 C CA . ASN A 1 209 ? 6.387 -9.258 8.120 1.00 88.19 209 ASN A CA 1
ATOM 1595 C C . ASN A 1 209 ? 6.556 -10.455 7.169 1.00 88.19 209 ASN A C 1
ATOM 1597 O O . ASN A 1 209 ? 7.679 -10.886 6.928 1.00 88.19 209 ASN A O 1
ATOM 1601 N N . VAL A 1 210 ? 5.462 -11.004 6.645 1.00 91.00 210 VAL A N 1
ATOM 1602 C CA . VAL A 1 210 ? 5.540 -12.145 5.727 1.00 91.00 210 VAL A CA 1
ATOM 1603 C C . VAL A 1 210 ? 5.557 -11.683 4.272 1.00 91.00 210 VAL A C 1
ATOM 1605 O O . VAL A 1 210 ? 6.504 -11.951 3.533 1.00 91.00 210 VAL A O 1
ATOM 1608 N N . VAL A 1 211 ? 4.583 -10.847 3.900 1.00 92.75 211 VAL A N 1
ATOM 1609 C CA . VAL A 1 211 ? 4.439 -10.313 2.534 1.00 92.75 211 VAL A CA 1
ATOM 1610 C C . VAL A 1 211 ? 5.563 -9.351 2.117 1.00 92.75 211 VAL A C 1
ATOM 1612 O O . VAL A 1 211 ? 5.645 -8.975 0.952 1.00 92.75 211 VAL A O 1
ATOM 1615 N N . THR A 1 212 ? 6.452 -8.965 3.041 1.00 89.75 212 THR A N 1
ATOM 1616 C CA . THR A 1 212 ? 7.629 -8.112 2.775 1.00 89.75 212 THR A CA 1
ATOM 1617 C C . THR A 1 212 ? 8.670 -8.786 1.890 1.00 89.75 212 THR A C 1
ATOM 1619 O O . THR A 1 212 ? 9.540 -8.113 1.346 1.00 89.75 212 THR A O 1
ATOM 1622 N N . THR A 1 213 ? 8.628 -10.116 1.800 1.00 90.06 213 THR A N 1
ATOM 1623 C CA . THR A 1 213 ? 9.523 -10.896 0.939 1.00 90.06 213 THR A CA 1
ATOM 1624 C C . THR A 1 213 ? 8.988 -11.034 -0.480 1.00 90.06 213 THR A C 1
ATOM 1626 O O . THR A 1 213 ? 9.746 -11.422 -1.353 1.00 90.06 213 THR A O 1
ATOM 1629 N N . PHE A 1 214 ? 7.711 -10.706 -0.718 1.00 92.31 214 PHE A N 1
ATOM 1630 C CA . PHE A 1 214 ? 7.030 -10.828 -2.011 1.00 92.31 214 PHE A CA 1
ATOM 1631 C C . PHE A 1 214 ? 6.967 -12.254 -2.593 1.00 92.31 214 PHE A C 1
ATOM 1633 O O . PHE A 1 214 ? 6.627 -12.415 -3.765 1.00 92.31 214 PHE A O 1
ATOM 1640 N N . VAL A 1 215 ? 7.256 -13.282 -1.788 1.00 89.38 215 VAL A N 1
ATOM 1641 C CA . VAL A 1 215 ? 7.267 -14.690 -2.223 1.00 89.38 215 VAL A CA 1
ATOM 1642 C C . VAL A 1 215 ? 5.982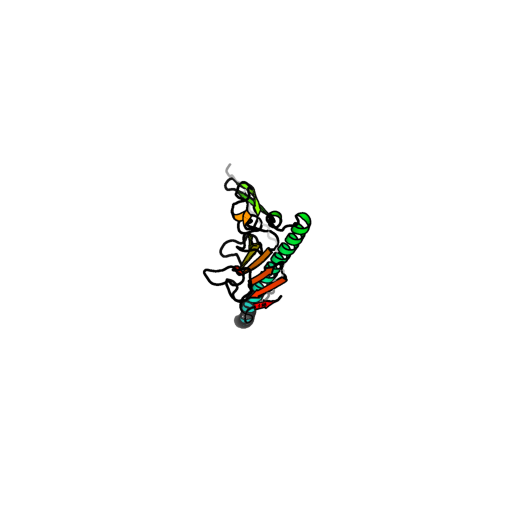 -15.418 -1.842 1.00 89.38 215 VAL A C 1
ATOM 1644 O O . VAL A 1 215 ? 5.432 -16.150 -2.661 1.00 89.38 215 VAL A O 1
ATOM 1647 N N . ASP A 1 216 ? 5.497 -15.218 -0.617 1.00 90.19 216 ASP A N 1
ATOM 1648 C CA . ASP A 1 216 ? 4.342 -15.925 -0.068 1.00 90.19 216 ASP A CA 1
ATOM 1649 C C . ASP A 1 216 ? 3.622 -15.102 1.019 1.00 90.19 216 ASP A C 1
ATOM 1651 O O . ASP A 1 216 ? 3.999 -13.972 1.348 1.00 90.19 216 ASP A O 1
ATOM 1655 N N . CYS A 1 217 ? 2.536 -15.672 1.544 1.00 90.88 217 CYS A N 1
ATOM 1656 C CA . CYS A 1 217 ? 1.788 -15.141 2.684 1.00 90.88 217 CYS A CA 1
ATOM 1657 C C . CYS A 1 217 ? 2.002 -15.957 3.970 1.00 90.88 217 CYS A C 1
ATOM 1659 O O . CYS A 1 217 ? 1.277 -15.756 4.950 1.00 90.88 217 CYS A O 1
ATOM 1661 N N . GLY A 1 218 ? 3.025 -16.815 3.993 1.00 87.69 218 GLY A N 1
ATOM 1662 C CA . GLY A 1 218 ? 3.397 -17.655 5.127 1.00 87.69 218 GLY A CA 1
ATOM 1663 C C . GLY A 1 218 ? 2.598 -18.945 5.191 1.00 87.69 218 GLY A C 1
ATOM 1664 O O . GLY A 1 218 ? 1.886 -19.294 4.251 1.00 87.69 218 GLY A O 1
ATOM 1665 N N . ASP A 1 219 ? 2.717 -19.634 6.323 1.00 81.50 219 ASP A N 1
ATOM 1666 C CA . ASP A 1 219 ? 2.123 -20.954 6.533 1.00 81.50 219 ASP A CA 1
ATOM 1667 C C . ASP A 1 219 ? 0.597 -20.957 6.325 1.00 81.50 219 ASP A C 1
ATOM 1669 O O . ASP A 1 219 ? -0.103 -20.015 6.721 1.00 81.50 219 ASP A O 1
ATOM 1673 N N . ASP A 1 220 ? 0.090 -22.052 5.751 1.00 72.25 220 ASP A N 1
ATOM 1674 C CA . ASP A 1 220 ? -1.312 -22.239 5.338 1.00 72.25 220 ASP A CA 1
ATOM 1675 C C . ASP A 1 220 ? -2.335 -22.059 6.483 1.00 72.25 220 ASP A C 1
ATOM 1677 O O . ASP A 1 220 ? -3.511 -21.806 6.238 1.00 72.25 220 ASP A O 1
ATOM 1681 N N . ASP A 1 221 ? -1.911 -22.147 7.749 1.00 74.88 221 ASP A N 1
ATOM 1682 C CA . ASP A 1 221 ? -2.797 -21.987 8.914 1.00 74.88 221 ASP A CA 1
ATOM 1683 C C . ASP A 1 221 ? -3.251 -20.535 9.141 1.00 74.88 221 ASP A C 1
ATOM 1685 O O . ASP A 1 221 ? -4.288 -20.283 9.760 1.00 74.88 221 ASP A O 1
ATOM 1689 N N . ASN A 1 222 ? -2.463 -19.561 8.679 1.00 78.44 222 ASN A N 1
ATOM 1690 C CA . ASN A 1 222 ? -2.731 -18.135 8.887 1.00 78.44 222 ASN A CA 1
ATOM 1691 C C . ASN A 1 222 ? -2.796 -17.338 7.581 1.00 78.44 222 ASN A C 1
ATOM 1693 O O . ASN A 1 222 ? -2.924 -16.106 7.628 1.00 78.44 222 ASN A O 1
ATOM 1697 N N . SER A 1 223 ? -2.708 -18.033 6.446 1.00 83.88 223 SER A N 1
ATOM 1698 C CA . SER A 1 223 ? -2.763 -17.466 5.110 1.00 83.88 223 SER A CA 1
ATOM 1699 C C . SER A 1 223 ? -3.921 -18.065 4.307 1.00 83.88 223 SER A C 1
ATOM 1701 O O . SER A 1 223 ? -4.314 -19.212 4.489 1.00 83.88 223 SER A O 1
ATOM 1703 N N . GLU A 1 224 ? -4.535 -17.257 3.448 1.00 85.94 224 GLU A N 1
ATOM 1704 C CA . GLU A 1 224 ? -5.629 -17.696 2.579 1.00 85.94 224 GLU A CA 1
ATOM 1705 C C . GLU A 1 224 ? -5.539 -17.012 1.209 1.00 85.94 224 GLU A C 1
ATOM 1707 O O . GLU A 1 224 ? -5.096 -15.865 1.095 1.00 85.94 224 GLU A O 1
ATOM 1712 N N . SER A 1 225 ? -5.940 -17.717 0.147 1.00 86.12 225 SER A N 1
ATOM 1713 C CA . SER A 1 225 ? -6.026 -17.161 -1.211 1.00 86.12 225 SER A CA 1
ATOM 1714 C C . SER A 1 225 ? -7.289 -16.316 -1.392 1.00 86.12 225 SER A C 1
ATOM 1716 O O . SER A 1 225 ? -8.317 -16.634 -0.789 1.00 86.12 225 SER A O 1
ATOM 1718 N N . TRP A 1 226 ? -7.263 -15.299 -2.261 1.00 82.19 226 TRP A N 1
ATOM 1719 C CA . TRP A 1 226 ? -8.425 -14.424 -2.489 1.00 82.19 226 TRP A CA 1
ATOM 1720 C C . TRP A 1 226 ? -8.588 -13.874 -3.904 1.00 82.19 226 TRP A C 1
ATOM 1722 O O . TRP A 1 226 ? -7.604 -13.839 -4.677 1.00 82.19 226 TRP A O 1
#

Foldseek 3Di:
DDDDDDDDDDDDDDDDDDDDDDDDPPPPPPPPPPDDDPVNVVVVVVVVVVVCVVCVVVVVVVVLVVQVVVLVVVLVVVVVVQVVVCVPVVFSAQDDCQVVFWDWDADPVGDTDIGGQQDQQQQWHFPPRPDDDPRTFKIKHKAAPFPPGGRSYAADPVRHHDPCSVRRPRPKMKIKIATDDDVQHGPSLVDWIWIDMPVGDTKIFSDPPPCVVSPHRDDPVGMDGD

=== Feature glossary ===
A reading guide for the features in this record.

Start from the sequence.

  · This is the polypeptide sequence — one letter per residue, N-terminus first. Length ranges from a few dozen residues for small domains to over a thousand for large multi-domain proteins.

Fold it, and you get atomic coordinates and the backbone conformation that goes with them.

  · Structure coordinates are given as an mmCIF _atom_site loop: one row per atom with element, residue name, chain id, sequence number, and x/y/z position in Å. Only the four main-chain atoms per residue are included here; side chains are omitted to keep the record compact.

  · Backbone dihedral angles. Every residue except chain termini has a φ (preceding-C → N → Cα → C) and a ψ (N → Cα → C → next-N). They are reported in degrees following the IUPAC sign convention. Secondary structure is essentially a statement about which (φ, ψ) basin each residue occupies.

  · The SS8 string is DSSP's per-residue secondary-structure call. α-helix (H) means an i→i+4 H-bond ladder; β-strand (E) means the residue participates in a β-sheet; 3₁₀ (G) and π (I) are tighter and wider helices; T/S are turns/bends; '-' is loop.

  · SS3 is a coarse helix/strand/coil call (letters a/b/c) made by the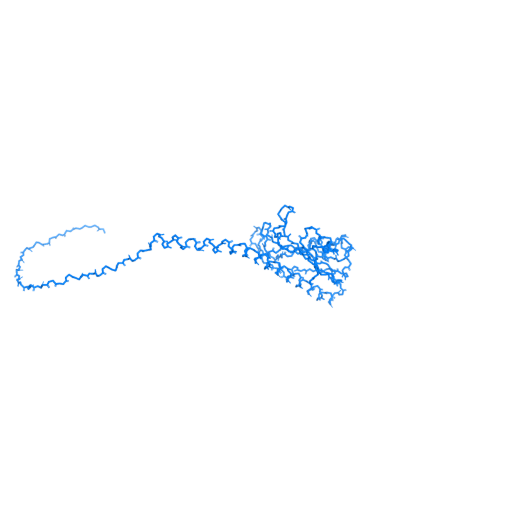 P-SEA algorithm from inter-Cα distances and dihedrals. It is less detailed than DSSP but needs only Cα positions.

Summarize the fold with a handful of shape descriptors and a per-residue structural alphabet.

  · Radius of gyration (Rg) is the root-mean-square distance of Cα atoms from their centroid — a single number for overall size and compactness. A globular domain of N residues has Rg ≈ 2.2·N^0.38 Å; an extended or disordered chain has a much larger Rg. The Cα contact count is the number of residue pairs whose Cα atoms are within 8 Å and are more than four positions apart in sequence — a standard proxy for tertiary packing density. The bounding box is the smallest axis-aligned box enclosing all Cα atoms.

  · The Foldseek 3Di string encodes local tertiary geometry as a 20-letter alphabet — one character per residue — derived from the relative positions of nearby Cα atoms. Unlike the amino-acid sequence, 3Di is a direct function of the 3D structure, so two proteins with the same fold have similar 3Di strings even at low sequence identity.

  · Solvent-accessible surface area (SASA) is the area in Å² traced out by the centre of a 1.4 Å probe sphere (a water molecule) rolled over the protein's van der Waals surface (Shrake–Rupley / Lee–Richards construction). Buried residues have near-zero SASA; fully exposed residues can exceed 200 Å². The total SASA scales roughly with the number of surface residues.

Ask how reliable the model is.

  · pLDDT (predicted Local Distance Difference Test) is AlphaFold's per-residue confidence score, ranging from 0 to 100. Values above 90 indicate high confidence (typically well-packed cores); 70–90 is confident; 50–70 low confidence; below 50 usually means the region is disordered or the prediction is unreliable there. AlphaFold stores pLDDT in the mmCIF B-factor column.

  · B-factor (Debye–Waller factor) reflects atomic displacement in the crystal lattice. It is an experimental observable (units Å²), not a prediction; low values mean the atom is pinned down, high values mean it moves or is heterogeneous across the crystal.

  · Predicted Aligned Error (PAE) is an AlphaFold confidence matrix: entry (i, j) is the expected error in the position of residue j, in ångströms, when the prediction is superimposed on the true structure at residue i. Low PAE within a block of residues means that block is internally rigid and well-predicted; high PAE between two blocks means their relative placement is uncertain even if each block individually is confident.

Place it in context: what it resembles, what it is annotated as, and how it looks.

  · Nearest PDB neighbors are the top structural matches found by Foldseek when searching this structure against the entire Protein Data Bank. Each hit reports a TM-score (0 to 1; >0.5 almost always implies the same fold) and an E-value. These are *structural* homologs — they may share no detectable sequence similarity.

  · Functional annotations link the protein to curated databases. InterPro entries identify conserved domains and families by matching the sequence against member-database signatures (Pfam, PROSITE, CDD, …). Gene Ontology (GO) terms describe molecular function, biological process, and cellular component in a controlled vocabulary. CATH places the structure in a hierarchical fold classification (Class/Architecture/Topology/Homologous-superfamily). The organism is the source species.

  · Three diagnostic plots accompany the record. The Cα contact map visualizes the tertiary structure as a 2D adjacency matrix (8 Å cutoff, sequence-local contacts suppressed). The Ramachandran plot shows the distribution of backbone (φ, ψ) torsions, with points in the α and β basins reflecting secondary structure content. The PAE plot shows AlphaFold's inter-residue confidence as a color matrix.

  · Six rendered views show the 3D structure from the faces of a cube — i.e. along ±x, ±y, ±z. Rendering representation is drawn randomly per protein from cartoon (secondary-structure ribbons), sticks (backbone bonds), or molecular surface; coloring is either N→C rainbow (blue at the N-terminus through red at the C-terminus) or one color per chain.